Protein AF-A0A956E9B1-F1 (afdb_monomer_lite)

Sequence (198 aa):
GFRVALGGAQARYDVTADLATFSKAVANGLPLSVLTGRREVMQLLEEEVFFFTTFGGEALSLAAAKATLSELERLDVPQVLAERGAWLADEYNRLASAKGLDFTRAMGLPARTLVSFHAERVDPLLAKSFLGQELLRHGVLWSGFHNLSYAHTAEELEHVVKAYDRALDELGKAVAENRLRESILGRPVQPVFRKVGA

pLDDT: mean 95.09, std 5.01, range [63.19, 98.88]

Foldseek 3Di:
DLALALVPPCVVVVHADQKDKDDDLLQVPDDDIDIDHDPVVVCCCVPPDPDDDPCPPVPNSVVSNVVSSVCSVVVVNNVVLLVLLVVLQVLLQVLCVVLVVPQWGWDDGSSKTFIGGNVVQDPGQLLQQQLQVQLVVLVHHDDRMDNDDPPDDPVNSVSSSVSSNVSSVVSSVCSVVVNSNVNGDDDTDDDPDDDPDD

Radius of gyration: 20.97 Å; chains: 1; bounding box: 51×32×60 Å

Structure (mmCIF, N/CA/C/O backbone):
data_AF-A0A956E9B1-F1
#
_entry.id   AF-A0A956E9B1-F1
#
loop_
_atom_site.group_PDB
_atom_site.id
_atom_site.type_symbol
_atom_site.label_atom_id
_atom_site.label_alt_id
_atom_site.label_comp_id
_atom_site.label_asym_id
_atom_site.label_entity_id
_atom_site.label_seq_id
_atom_site.pdbx_PDB_ins_code
_atom_site.Cartn_x
_atom_site.Cartn_y
_atom_site.Cartn_z
_atom_site.occupancy
_atom_site.B_iso_or_equiv
_atom_site.auth_seq_id
_atom_site.auth_comp_id
_atom_site.auth_asym_id
_atom_site.auth_atom_id
_atom_site.pdbx_PDB_model_num
ATOM 1 N N . GLY A 1 1 ? -7.039 -3.274 10.763 1.00 87.62 1 GLY A N 1
ATOM 2 C CA . GLY A 1 1 ? -8.398 -3.817 10.586 1.00 87.62 1 GLY A CA 1
ATOM 3 C C . GLY A 1 1 ? -9.042 -3.192 9.370 1.00 87.62 1 GLY A C 1
ATOM 4 O O . GLY A 1 1 ? -8.429 -2.302 8.784 1.00 87.62 1 GLY A O 1
ATOM 5 N N . PHE A 1 2 ? -10.240 -3.658 9.014 1.00 93.44 2 PHE A N 1
ATOM 6 C CA . PHE A 1 2 ? -11.159 -2.953 8.110 1.00 93.44 2 PHE A CA 1
ATOM 7 C C . PHE A 1 2 ? -10.662 -2.708 6.675 1.00 93.44 2 PHE A C 1
ATOM 9 O O . PHE A 1 2 ? -11.078 -1.767 6.011 1.00 93.44 2 PHE A O 1
ATOM 16 N N . ARG A 1 3 ? -9.719 -3.529 6.203 1.00 94.69 3 ARG A N 1
ATOM 17 C CA . ARG A 1 3 ? -9.120 -3.389 4.862 1.00 94.69 3 ARG A CA 1
ATOM 18 C C . ARG A 1 3 ? -8.960 -4.712 4.139 1.00 94.69 3 ARG A C 1
ATOM 20 O O . ARG A 1 3 ? -9.274 -4.808 2.969 1.00 94.69 3 ARG A O 1
ATOM 27 N N . VAL A 1 4 ? -8.447 -5.717 4.845 1.00 94.94 4 VAL A N 1
ATOM 28 C CA . VAL A 1 4 ? -8.311 -7.093 4.329 1.00 94.94 4 VAL A CA 1
ATOM 29 C C . VAL A 1 4 ? -9.550 -7.951 4.603 1.00 94.94 4 VAL A C 1
ATOM 31 O O . VAL A 1 4 ? -9.715 -8.992 3.984 1.00 94.94 4 VAL A O 1
ATOM 34 N N . ALA A 1 5 ? -10.356 -7.522 5.574 1.00 95.25 5 ALA A N 1
ATOM 35 C CA . ALA A 1 5 ? -11.669 -8.014 5.974 1.00 95.25 5 ALA A CA 1
ATOM 36 C C . ALA A 1 5 ? -12.244 -6.991 6.974 1.00 95.25 5 ALA A C 1
ATOM 38 O O . ALA A 1 5 ? -11.463 -6.236 7.582 1.00 95.25 5 ALA A O 1
ATOM 39 N N . LEU A 1 6 ? -13.564 -6.987 7.189 1.00 94.62 6 LEU A N 1
ATOM 40 C CA . LEU A 1 6 ? -14.204 -6.152 8.218 1.00 94.62 6 LEU A CA 1
ATOM 41 C C . LEU A 1 6 ? -13.633 -6.475 9.604 1.00 94.62 6 LEU A C 1
ATOM 43 O O . LEU A 1 6 ? -13.059 -5.602 10.252 1.00 94.62 6 LEU A O 1
ATOM 47 N N . GLY A 1 7 ? -13.608 -7.757 9.977 1.00 93.06 7 GLY A N 1
ATOM 48 C CA . GLY A 1 7 ? -12.960 -8.242 11.201 1.00 93.06 7 GLY A CA 1
ATOM 49 C C . GLY A 1 7 ? -11.425 -8.207 11.180 1.00 93.06 7 GLY A C 1
ATOM 50 O O . GLY A 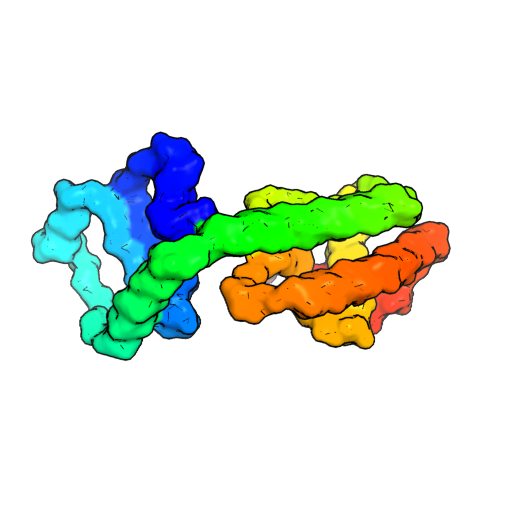1 7 ? -10.786 -8.759 12.064 1.00 93.06 7 GLY A O 1
ATOM 51 N N . GLY A 1 8 ? -10.784 -7.585 10.186 1.00 93.81 8 GLY A N 1
ATOM 52 C CA . GLY A 1 8 ? -9.326 -7.496 10.099 1.00 93.81 8 GLY A CA 1
ATOM 53 C C . GLY A 1 8 ? -8.624 -8.833 9.828 1.00 93.81 8 GLY A C 1
ATOM 54 O O . GLY A 1 8 ? -9.200 -9.767 9.284 1.00 93.81 8 GLY A O 1
ATOM 55 N N . ALA A 1 9 ? -7.333 -8.904 10.163 1.00 93.69 9 ALA A N 1
ATOM 56 C CA . ALA A 1 9 ? -6.512 -10.084 9.883 1.00 93.69 9 ALA A CA 1
ATOM 57 C C . ALA A 1 9 ? -6.988 -11.324 10.658 1.00 93.69 9 ALA A C 1
ATOM 59 O O . ALA A 1 9 ? -6.952 -12.415 10.108 1.00 93.69 9 ALA A O 1
ATOM 60 N N . GLN A 1 10 ? -7.484 -11.137 11.884 1.00 95.00 10 GLN A N 1
ATOM 61 C CA . GLN A 1 10 ? -8.040 -12.207 12.716 1.00 95.00 10 GLN A CA 1
ATOM 62 C C . GLN A 1 10 ? -9.175 -12.959 12.000 1.00 95.00 10 GLN A C 1
ATOM 64 O O . GLN A 1 10 ? -9.109 -14.174 11.877 1.00 95.00 10 GLN A O 1
ATOM 69 N N . ALA A 1 11 ? -10.133 -12.240 11.399 1.00 94.31 11 ALA A N 1
ATOM 70 C CA . ALA A 1 11 ? -11.218 -12.853 10.630 1.00 94.31 11 ALA A CA 1
ATOM 71 C C . ALA A 1 11 ? -10.730 -13.491 9.321 1.00 94.31 11 ALA A C 1
ATOM 73 O O . ALA A 1 11 ? -11.254 -14.509 8.892 1.00 94.31 11 ALA A O 1
ATOM 74 N N . ARG A 1 12 ? -9.713 -12.901 8.680 1.00 94.75 12 ARG A N 1
ATOM 75 C CA . ARG A 1 12 ? -9.144 -13.440 7.437 1.00 94.75 12 ARG A CA 1
ATOM 76 C C . ARG A 1 12 ? -8.385 -14.753 7.647 1.00 94.75 12 ARG A C 1
ATOM 78 O O . ARG A 1 12 ? -8.393 -15.592 6.755 1.00 94.75 12 ARG A O 1
ATOM 85 N N . TYR A 1 13 ? -7.664 -14.872 8.756 1.00 95.81 13 TYR A N 1
ATOM 86 C CA . TYR A 1 13 ? -6.777 -16.004 9.035 1.00 95.81 13 TYR A CA 1
ATOM 87 C C . TYR A 1 13 ? -7.348 -16.986 10.057 1.00 95.81 13 TYR A C 1
ATOM 89 O O . TYR A 1 13 ? -6.626 -17.887 10.466 1.00 95.81 13 TYR A O 1
ATOM 97 N N . ASP A 1 14 ? -8.604 -16.799 10.465 1.00 96.69 14 ASP A N 1
ATOM 98 C CA . ASP A 1 14 ? -9.273 -17.619 11.477 1.00 96.69 14 ASP A CA 1
ATOM 99 C C . ASP A 1 14 ? -8.467 -17.733 12.786 1.00 96.69 14 ASP A C 1
ATOM 101 O O . ASP A 1 14 ? -8.226 -18.802 13.340 1.00 96.69 14 ASP A O 1
ATOM 105 N N . VAL A 1 15 ? -7.990 -16.584 13.270 1.00 96.00 15 VAL A N 1
ATOM 106 C CA . VAL A 1 15 ? -7.253 -16.464 14.535 1.00 96.00 15 VAL A CA 1
ATOM 107 C C . VAL A 1 15 ? -8.079 -15.626 15.491 1.00 96.00 15 VAL A C 1
ATOM 109 O O . VAL A 1 15 ? -8.568 -14.572 15.107 1.00 96.00 15 VAL A O 1
ATOM 112 N N . THR A 1 16 ? -8.177 -16.028 16.755 1.00 95.25 16 THR A N 1
ATOM 113 C CA . THR A 1 16 ? -8.751 -15.185 17.813 1.00 95.25 16 THR A CA 1
ATOM 114 C C . THR A 1 16 ? -7.621 -14.628 18.664 1.00 95.25 16 THR A C 1
ATOM 116 O O . THR A 1 16 ? -6.965 -15.371 19.386 1.00 95.25 16 THR A O 1
ATOM 119 N N . ALA A 1 17 ? -7.354 -13.327 18.548 1.00 95.31 17 ALA A N 1
ATOM 120 C CA . ALA A 1 17 ? -6.300 -12.680 19.320 1.00 95.31 17 ALA A CA 1
ATOM 121 C C . ALA A 1 17 ? -6.762 -12.391 20.756 1.00 95.31 17 ALA A C 1
ATOM 123 O O . ALA A 1 17 ? -7.881 -11.926 20.968 1.00 95.31 17 ALA A O 1
ATOM 124 N N . ASP A 1 18 ? -5.873 -12.591 21.731 1.00 96.25 18 ASP A N 1
ATOM 125 C CA . ASP A 1 18 ? -6.111 -12.195 23.126 1.00 96.25 18 ASP A CA 1
ATOM 126 C C . ASP A 1 18 ? -6.331 -10.687 23.265 1.00 96.25 18 ASP A C 1
ATOM 128 O O . ASP A 1 18 ? -7.195 -10.228 24.012 1.00 96.25 18 ASP A O 1
ATOM 132 N N . LEU A 1 19 ? -5.534 -9.935 22.507 1.00 96.31 19 LEU A N 1
ATOM 133 C CA . LEU A 1 19 ? -5.553 -8.491 22.381 1.00 96.31 19 LEU A CA 1
ATOM 134 C C . LEU A 1 19 ? -5.353 -8.119 20.914 1.00 96.31 19 LEU A C 1
ATOM 136 O O . LEU A 1 19 ? -4.501 -8.679 20.222 1.00 96.31 19 LEU A O 1
ATOM 140 N N . ALA A 1 20 ? -6.097 -7.125 20.452 1.00 95.88 20 ALA A N 1
ATOM 141 C CA . ALA A 1 20 ? -5.978 -6.557 19.125 1.00 95.88 20 ALA A CA 1
ATOM 142 C C . ALA A 1 20 ? -5.942 -5.031 19.204 1.00 95.88 20 ALA A C 1
ATOM 144 O O . ALA A 1 20 ? -6.656 -4.401 19.987 1.00 95.88 20 ALA A O 1
ATOM 145 N N . THR A 1 21 ? -5.115 -4.432 18.349 1.00 95.75 21 THR A N 1
ATOM 146 C CA . THR A 1 21 ? -5.051 -2.981 18.185 1.00 95.75 21 THR A CA 1
ATOM 147 C C . THR A 1 21 ? -5.489 -2.580 16.782 1.00 95.75 21 THR A C 1
ATOM 149 O O . THR A 1 21 ? -5.085 -3.167 15.772 1.00 95.75 21 THR A O 1
ATOM 152 N N . PHE A 1 22 ? -6.330 -1.552 16.702 1.00 94.62 22 PHE A N 1
ATOM 153 C CA . PHE A 1 22 ? -6.807 -0.990 15.444 1.00 94.62 22 PHE A CA 1
ATOM 154 C C . PHE A 1 22 ? -6.600 0.520 15.409 1.00 94.62 22 PHE A C 1
ATOM 156 O O . PHE A 1 22 ? -6.607 1.194 16.427 1.00 94.62 22 PHE A O 1
ATOM 163 N N . SER A 1 23 ? -6.384 1.052 14.211 1.00 93.75 23 SER A N 1
ATOM 164 C CA . SER A 1 23 ? -6.253 2.484 13.929 1.00 93.75 23 SER A CA 1
ATOM 165 C C . SER A 1 23 ? -6.421 2.671 12.410 1.00 93.75 23 SER A C 1
ATOM 167 O O . SER A 1 23 ? -6.936 1.775 11.726 1.00 93.75 23 SER A O 1
ATOM 169 N N . LYS A 1 24 ? -5.941 3.784 11.852 1.00 94.69 24 LYS A N 1
ATOM 170 C CA . LYS A 1 24 ? -5.961 4.111 10.420 1.00 94.69 24 LYS A CA 1
ATOM 171 C C . LYS A 1 24 ? -7.385 4.119 9.849 1.00 94.69 24 LYS A C 1
ATOM 173 O O . LYS A 1 24 ? -8.126 5.069 10.059 1.00 94.69 24 LYS A O 1
ATOM 178 N N . ALA A 1 25 ? -7.767 3.054 9.142 1.00 94.19 25 ALA A N 1
ATOM 179 C CA . ALA A 1 25 ? -9.035 2.947 8.423 1.00 94.19 25 ALA A CA 1
ATOM 180 C C . ALA A 1 25 ? -10.271 3.041 9.333 1.00 94.19 25 ALA A C 1
ATOM 182 O O . ALA A 1 25 ? -11.341 3.359 8.841 1.00 94.19 25 ALA A O 1
ATOM 183 N N . VAL A 1 26 ? -10.124 2.803 10.643 1.00 95.00 26 VAL A N 1
ATOM 184 C CA . VAL A 1 26 ? -11.239 2.806 11.606 1.00 95.00 26 VAL A CA 1
ATOM 185 C C . VAL A 1 26 ? -12.005 4.133 11.662 1.00 95.00 26 VAL A C 1
ATOM 187 O O . VAL A 1 26 ? -13.186 4.106 11.966 1.00 95.00 26 VAL A O 1
ATOM 190 N N . ALA A 1 27 ? -11.361 5.267 11.359 1.00 95.06 27 ALA A N 1
ATOM 191 C CA . ALA A 1 27 ? -11.963 6.601 11.477 1.00 95.06 27 ALA A CA 1
ATOM 192 C C . ALA A 1 27 ? -11.709 7.504 10.254 1.00 95.06 27 ALA A C 1
ATOM 194 O O . ALA A 1 27 ? -11.691 8.725 10.382 1.00 95.06 27 ALA A O 1
ATOM 195 N N . ASN A 1 28 ? -11.458 6.909 9.080 1.00 93.69 28 ASN A N 1
ATOM 196 C CA . ASN A 1 28 ? -11.268 7.604 7.795 1.00 93.69 28 ASN A CA 1
ATOM 197 C C . ASN A 1 28 ? -10.388 8.876 7.859 1.00 93.69 28 ASN A C 1
ATOM 199 O O . ASN A 1 28 ? -10.719 9.912 7.288 1.00 93.69 28 ASN A O 1
ATOM 203 N N . GLY A 1 29 ? -9.261 8.796 8.574 1.00 92.62 29 GLY A N 1
ATOM 204 C CA . GLY A 1 29 ? -8.290 9.891 8.694 1.00 92.62 29 GLY A CA 1
ATOM 205 C C . GLY A 1 29 ? -8.374 10.710 9.984 1.00 92.62 29 GLY A C 1
ATOM 206 O O . GLY A 1 29 ? -7.442 11.464 10.254 1.00 92.62 29 GLY A O 1
ATOM 207 N N . LEU A 1 30 ? -9.412 10.532 10.809 1.00 95.56 30 LEU A N 1
ATOM 208 C CA . LEU A 1 30 ? -9.464 11.145 12.138 1.00 95.56 30 LEU A CA 1
ATOM 209 C C . LEU A 1 30 ? -8.629 10.376 13.175 1.00 95.56 30 LEU A C 1
ATOM 211 O O . LEU A 1 30 ? -8.437 9.161 13.039 1.00 95.56 30 LEU A O 1
ATOM 215 N N . PRO A 1 31 ? -8.094 11.071 14.198 1.00 93.56 31 PRO A N 1
ATOM 216 C CA . PRO A 1 31 ? -7.210 10.468 15.185 1.00 93.56 31 PRO A CA 1
ATOM 217 C C . PRO A 1 31 ? -7.978 9.502 16.094 1.00 93.56 31 PRO A C 1
ATOM 219 O O . PRO A 1 31 ? -8.580 9.894 17.087 1.00 93.56 31 PRO A O 1
ATOM 222 N N . LEU A 1 32 ? -7.915 8.209 15.774 1.00 93.00 32 LEU A N 1
ATOM 223 C CA . LEU A 1 32 ? -8.474 7.154 16.610 1.00 93.00 32 LEU A CA 1
ATOM 224 C C . LEU A 1 32 ? -7.574 5.916 16.634 1.00 93.00 32 LEU A C 1
ATOM 226 O O . LEU A 1 32 ? -7.101 5.427 15.601 1.00 93.00 32 LEU A O 1
ATOM 230 N N . SER A 1 33 ? -7.397 5.383 17.838 1.00 93.31 33 SER A N 1
ATOM 231 C CA . SER A 1 33 ? -6.799 4.078 18.096 1.00 93.31 33 SER A CA 1
ATOM 232 C C . SER A 1 33 ? -7.722 3.293 19.020 1.00 93.31 33 SER A C 1
ATOM 234 O O . SER A 1 33 ? -8.350 3.860 19.908 1.00 93.31 33 SER A O 1
ATOM 236 N N . VAL A 1 34 ? -7.805 1.988 18.797 1.00 92.81 34 VAL A N 1
ATOM 237 C CA . VAL A 1 34 ? -8.666 1.060 19.528 1.00 92.81 34 VAL A CA 1
ATOM 238 C C . VAL A 1 34 ? -7.788 -0.050 20.079 1.00 92.81 34 VAL A C 1
ATOM 240 O O . VAL A 1 34 ? -7.050 -0.676 19.318 1.00 92.81 34 VAL A O 1
ATOM 243 N N . LEU A 1 35 ? -7.889 -0.299 21.380 1.00 94.00 35 LEU A N 1
ATOM 244 C CA . LEU A 1 35 ? -7.423 -1.518 22.031 1.00 94.00 35 LEU A CA 1
ATOM 245 C C . LEU A 1 35 ? -8.663 -2.348 22.367 1.00 94.00 35 LEU A C 1
ATOM 247 O O . LEU A 1 35 ? -9.628 -1.824 22.915 1.00 94.00 35 LEU A O 1
ATOM 251 N N . THR A 1 36 ? -8.661 -3.619 21.991 1.00 94.00 36 THR A N 1
ATOM 252 C CA . THR A 1 36 ? -9.748 -4.556 22.286 1.00 94.00 36 THR A CA 1
ATOM 253 C C . THR A 1 36 ? -9.173 -5.945 22.526 1.00 94.00 36 THR A C 1
ATOM 255 O O . THR A 1 36 ? -8.001 -6.184 22.242 1.00 94.00 36 THR A O 1
ATOM 258 N N . GLY A 1 37 ? -9.971 -6.868 23.044 1.00 95.56 37 GLY A N 1
ATOM 259 C CA . GLY A 1 37 ? -9.520 -8.219 23.332 1.00 95.56 37 GLY A CA 1
ATOM 260 C C . GLY A 1 37 ? -10.503 -8.981 24.198 1.00 95.56 37 GLY A C 1
ATOM 261 O O . GLY A 1 37 ? -11.679 -8.622 24.296 1.00 95.56 37 GLY A O 1
ATOM 262 N N . ARG A 1 38 ? -10.000 -10.038 24.832 1.00 96.69 38 ARG A N 1
ATOM 263 C CA . ARG A 1 38 ? -10.777 -10.857 25.761 1.00 96.69 38 ARG A CA 1
ATOM 264 C C . ARG A 1 38 ? -11.311 -10.016 26.918 1.00 96.69 38 ARG A C 1
ATOM 266 O O . ARG A 1 38 ? -10.629 -9.122 27.421 1.00 96.69 38 ARG A O 1
ATOM 273 N N . ARG A 1 39 ? -12.541 -10.319 27.339 1.00 96.00 39 ARG A N 1
ATOM 274 C CA . ARG A 1 39 ? -13.256 -9.567 28.379 1.00 96.00 39 ARG A CA 1
ATOM 275 C C . ARG A 1 39 ? -12.440 -9.498 29.664 1.00 96.00 39 ARG A C 1
ATOM 277 O O . ARG A 1 39 ? -12.247 -8.408 30.184 1.00 96.00 39 ARG A O 1
ATOM 284 N N . GLU A 1 40 ? -11.937 -10.639 30.118 1.00 96.19 40 GLU A N 1
ATOM 285 C CA . GLU A 1 40 ? -11.155 -10.767 31.345 1.00 96.19 40 GLU A CA 1
ATOM 286 C C . GLU A 1 40 ? -9.861 -9.943 31.313 1.00 96.19 40 GLU A C 1
ATOM 288 O O . GLU A 1 40 ? -9.396 -9.501 32.354 1.00 96.19 40 GLU A O 1
ATOM 293 N N . VAL A 1 41 ? -9.303 -9.679 30.124 1.00 95.69 41 VAL A N 1
ATOM 294 C CA . VAL A 1 41 ? -8.119 -8.822 29.969 1.00 95.69 41 VAL A CA 1
ATOM 295 C C . VAL A 1 41 ? -8.513 -7.346 29.951 1.00 95.69 41 VAL A C 1
ATOM 297 O O . VAL A 1 41 ? -7.840 -6.522 30.561 1.00 95.69 41 VAL A O 1
ATOM 300 N N . MET A 1 42 ? -9.606 -6.989 29.268 1.00 96.06 42 MET A N 1
ATOM 301 C CA . MET A 1 42 ? -10.084 -5.602 29.206 1.00 96.06 42 MET A CA 1
ATOM 302 C C . MET A 1 42 ? -10.594 -5.088 30.555 1.00 96.06 42 MET A C 1
ATOM 304 O O . MET A 1 42 ? -10.412 -3.910 30.841 1.00 96.06 42 MET A O 1
ATOM 308 N N . GLN A 1 43 ? -11.158 -5.957 31.399 1.00 95.38 43 GLN A N 1
ATOM 309 C CA . GLN A 1 43 ? -11.607 -5.601 32.752 1.00 95.38 43 GLN A CA 1
ATOM 310 C C . GLN A 1 43 ? -10.464 -5.142 33.666 1.00 95.38 43 GLN A C 1
ATOM 312 O O . GLN A 1 43 ? -10.688 -4.331 34.557 1.00 95.38 43 GLN A O 1
ATOM 317 N N . LEU A 1 44 ? -9.221 -5.562 33.404 1.00 95.38 44 LEU A N 1
ATOM 318 C CA . LEU A 1 44 ? -8.061 -5.083 34.163 1.00 95.38 44 LEU A CA 1
ATOM 319 C C . LEU A 1 44 ? -7.861 -3.566 34.025 1.00 95.38 44 LEU A C 1
ATOM 321 O O . LEU A 1 44 ? -7.298 -2.952 34.924 1.00 95.38 44 LEU A O 1
ATOM 325 N N . LEU A 1 45 ? -8.330 -2.948 32.933 1.00 92.81 45 LEU A N 1
ATOM 326 C CA . LEU A 1 45 ? -8.263 -1.494 32.727 1.00 92.81 45 LEU A CA 1
ATOM 327 C C . LEU A 1 45 ? -9.215 -0.708 33.646 1.00 92.81 45 LEU A C 1
ATOM 329 O O . LEU A 1 45 ? -9.089 0.511 33.731 1.00 92.81 45 LEU A O 1
ATOM 333 N N . GLU A 1 46 ? -10.176 -1.375 34.293 1.00 89.06 46 GLU A N 1
ATOM 334 C CA . GLU A 1 46 ? -11.123 -0.737 35.214 1.00 89.06 46 GLU A CA 1
ATOM 335 C C . GLU A 1 46 ? -10.525 -0.570 36.619 1.00 89.06 46 GLU A C 1
ATOM 337 O O . GLU A 1 46 ? -10.738 0.466 37.249 1.00 89.06 46 GLU A O 1
ATOM 342 N N . GLU A 1 47 ? -9.754 -1.556 37.096 1.00 87.75 47 GLU A N 1
ATOM 343 C CA . GLU A 1 47 ? -9.318 -1.615 38.502 1.00 87.75 47 GLU A CA 1
ATOM 344 C C . GLU A 1 47 ? -7.802 -1.791 38.699 1.00 87.75 47 GLU A C 1
ATOM 346 O O . GLU A 1 47 ? -7.240 -1.228 39.638 1.00 87.75 47 GLU A O 1
ATOM 351 N N . GLU A 1 48 ? -7.115 -2.546 37.833 1.00 94.44 48 GLU A N 1
ATOM 352 C CA . GLU A 1 48 ? -5.725 -2.979 38.068 1.00 94.44 48 GLU A CA 1
ATOM 353 C C . GLU A 1 48 ? -4.685 -2.187 37.262 1.00 94.44 48 GLU A C 1
ATOM 355 O O . GLU A 1 48 ? -3.548 -1.996 37.700 1.00 94.44 48 GLU A O 1
ATOM 360 N N . VAL A 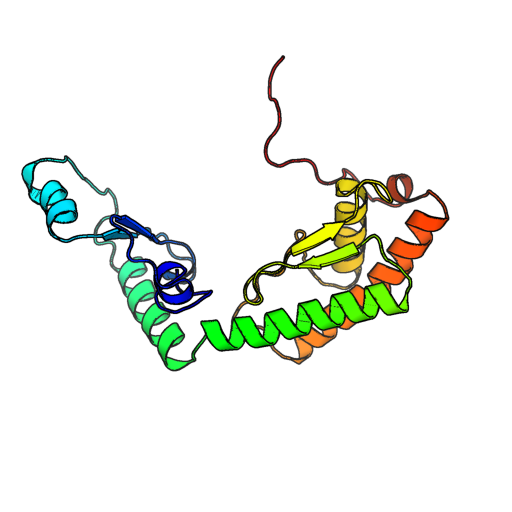1 49 ? -5.058 -1.715 36.072 1.00 94.31 49 VAL A N 1
ATOM 361 C CA . VAL A 1 49 ? -4.166 -1.044 35.126 1.00 94.31 49 VAL A CA 1
ATOM 362 C C . VAL A 1 49 ? -4.608 0.399 34.948 1.00 94.31 49 VAL A C 1
ATOM 364 O O . VAL A 1 49 ? -5.668 0.679 34.395 1.00 94.31 49 VAL A O 1
ATOM 367 N N . PHE A 1 50 ? -3.749 1.335 35.350 1.00 92.12 50 PHE A N 1
ATOM 368 C CA . PHE A 1 50 ? -3.997 2.753 35.121 1.00 92.12 50 PHE A CA 1
ATOM 369 C C . PHE A 1 50 ? -4.022 3.069 33.619 1.00 92.12 50 PHE A C 1
ATOM 371 O O . PHE A 1 50 ? -3.014 2.939 32.918 1.00 92.12 50 PHE A O 1
ATOM 378 N N . PHE A 1 51 ? -5.172 3.538 33.142 1.00 87.38 51 PHE A N 1
ATOM 379 C CA . PHE A 1 51 ? -5.380 3.979 31.771 1.00 87.38 51 PHE A CA 1
ATOM 380 C C . PHE A 1 51 ? -6.086 5.335 31.767 1.00 87.38 51 PHE A C 1
ATOM 382 O O . PHE A 1 51 ? -7.144 5.504 32.368 1.00 87.38 51 PHE A O 1
ATOM 389 N N . PHE A 1 52 ? -5.506 6.318 31.079 1.00 86.31 52 PHE A N 1
ATOM 390 C CA . PHE A 1 52 ? -6.105 7.640 30.921 1.00 86.31 52 PHE A CA 1
ATOM 391 C C . PHE A 1 52 ? -5.945 8.124 29.484 1.00 86.31 52 PHE A C 1
ATOM 393 O O . PHE A 1 52 ? -5.049 7.700 28.753 1.00 86.31 52 PHE A O 1
ATOM 400 N N . THR A 1 53 ? -6.828 9.024 29.068 1.00 83.75 53 THR A N 1
ATOM 401 C CA . THR A 1 53 ? -6.871 9.517 27.692 1.00 83.75 53 THR A CA 1
ATOM 402 C C . THR A 1 53 ? -7.149 11.016 27.692 1.00 83.75 53 THR A C 1
ATOM 404 O O . THR A 1 53 ? -8.159 11.471 28.215 1.00 83.75 53 THR A O 1
ATOM 407 N N . THR A 1 54 ? -6.256 11.808 27.094 1.00 85.81 54 THR A N 1
ATOM 408 C CA . THR A 1 54 ? -6.458 13.265 26.968 1.00 85.81 54 THR A CA 1
ATOM 409 C C . THR A 1 54 ? -7.638 13.597 26.053 1.00 85.81 54 THR A C 1
ATOM 4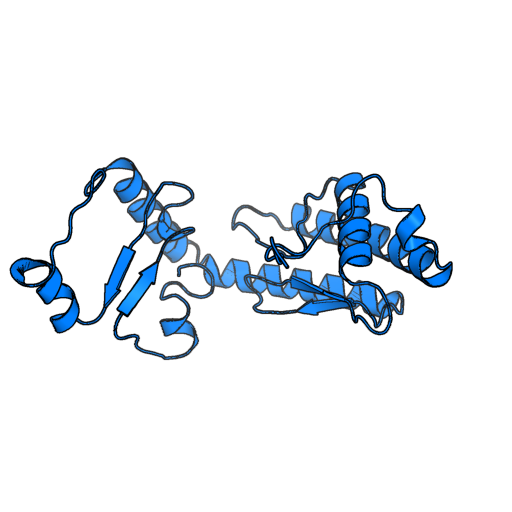11 O O . THR A 1 54 ? -8.383 14.529 26.321 1.00 85.81 54 THR A O 1
ATOM 414 N N . PHE A 1 55 ? -7.814 12.810 24.988 1.00 79.94 55 PHE A N 1
ATOM 415 C CA . PHE A 1 55 ? -8.893 12.950 24.002 1.00 79.94 55 PHE A CA 1
ATOM 416 C C . PHE A 1 55 ? -9.878 11.772 24.053 1.00 79.94 55 PHE A C 1
ATOM 418 O O . PHE A 1 55 ? -10.549 11.472 23.067 1.00 79.94 55 PHE A O 1
ATOM 425 N N . GLY A 1 56 ? -9.941 11.044 25.173 1.00 76.19 56 GLY A N 1
ATOM 426 C CA . GLY A 1 56 ? -10.917 9.963 25.305 1.00 76.19 56 GLY A CA 1
ATOM 427 C C . GLY A 1 56 ? -12.327 10.506 25.262 1.00 76.19 56 GLY A C 1
ATOM 428 O O . GLY A 1 56 ? -12.642 11.479 25.940 1.00 76.19 56 GLY A O 1
ATOM 429 N N . GLY A 1 57 ? -13.174 9.880 24.451 1.00 75.06 57 GLY A N 1
ATOM 430 C CA . GLY A 1 57 ? -14.544 10.347 24.272 1.00 75.06 57 GLY A CA 1
ATOM 431 C C . GLY A 1 57 ? -14.677 11.571 23.364 1.00 75.06 57 GLY A C 1
ATOM 432 O O . GLY A 1 57 ? -15.768 12.126 23.281 1.00 75.06 57 GLY A O 1
ATOM 433 N N . GLU A 1 58 ? -13.615 11.983 22.660 1.00 89.69 58 GLU A N 1
ATOM 434 C CA . GLU A 1 58 ? -13.709 12.990 21.601 1.00 89.69 58 GLU A CA 1
ATOM 435 C C . GLU A 1 58 ? -14.723 12.523 20.538 1.00 89.69 58 GLU A C 1
ATOM 437 O O . GLU A 1 58 ? -14.578 11.471 19.907 1.00 89.69 58 GLU A O 1
ATOM 442 N N . ALA A 1 59 ? -15.813 13.280 20.403 1.00 93.88 59 ALA A N 1
ATOM 443 C CA . ALA A 1 59 ? -17.007 12.825 19.704 1.00 93.88 59 ALA A CA 1
ATOM 444 C C . ALA A 1 59 ? -16.852 12.812 18.177 1.00 93.88 59 ALA A C 1
ATOM 446 O O . ALA A 1 59 ? -17.510 12.008 17.518 1.00 93.88 59 ALA A O 1
ATOM 447 N N . LEU A 1 60 ? -15.996 13.657 17.600 1.00 94.88 60 LEU A N 1
ATOM 448 C CA . LEU A 1 60 ? -15.789 13.756 16.157 1.00 94.88 60 LEU A CA 1
ATOM 449 C C . LEU A 1 60 ? -15.158 12.477 15.601 1.00 94.88 60 LEU A C 1
ATOM 451 O O . LEU A 1 60 ? -15.666 11.915 14.632 1.00 94.88 60 LEU A O 1
ATOM 455 N N . SER A 1 61 ? -14.098 11.973 16.231 1.00 95.00 61 SER A N 1
ATOM 456 C CA . SER A 1 61 ? -13.406 10.747 15.817 1.00 95.00 61 SER A CA 1
ATOM 457 C C . SER A 1 61 ? -14.286 9.514 16.016 1.00 95.00 61 SER A C 1
ATOM 459 O O . SER A 1 61 ? -14.286 8.615 15.174 1.00 95.00 61 SER A O 1
ATOM 461 N N . LEU A 1 62 ? -15.100 9.490 17.078 1.00 94.88 62 LEU A N 1
ATOM 462 C CA . LEU A 1 62 ? -16.087 8.432 17.312 1.00 94.88 62 LEU A CA 1
ATOM 463 C C . LEU A 1 62 ? -17.239 8.476 16.295 1.00 94.88 62 LEU A C 1
ATOM 465 O O . LEU A 1 62 ? -17.649 7.432 15.784 1.00 94.88 62 LEU A O 1
ATOM 469 N N . ALA A 1 63 ? -17.735 9.667 15.951 1.00 96.50 63 ALA A N 1
ATOM 470 C CA . ALA A 1 63 ? -18.755 9.847 14.921 1.00 96.50 63 ALA A CA 1
ATOM 471 C C . ALA A 1 63 ? -18.229 9.442 13.536 1.00 96.50 63 ALA A C 1
ATOM 473 O O . ALA A 1 63 ? -18.897 8.693 12.818 1.00 96.50 63 ALA A O 1
ATOM 474 N N . ALA A 1 64 ? -17.007 9.863 13.192 1.00 96.75 64 ALA A N 1
ATOM 475 C CA . ALA A 1 64 ? -16.334 9.454 11.966 1.00 96.75 64 ALA A CA 1
ATOM 476 C C . ALA A 1 64 ? -16.141 7.937 11.922 1.00 96.75 64 ALA A C 1
ATOM 478 O O . ALA A 1 64 ? -16.409 7.329 10.889 1.00 96.75 64 ALA A O 1
ATOM 479 N N . ALA A 1 65 ? -15.749 7.305 13.032 1.00 96.12 65 ALA A N 1
ATOM 480 C CA . ALA A 1 65 ? -15.600 5.856 13.093 1.00 96.12 65 ALA A CA 1
ATOM 481 C C . ALA A 1 65 ? -16.924 5.123 12.882 1.00 96.12 65 ALA A C 1
ATOM 483 O O . ALA A 1 65 ? -16.992 4.213 12.060 1.00 96.12 65 ALA A O 1
ATOM 484 N N . LYS A 1 66 ? -18.000 5.557 13.546 1.00 96.88 66 LYS A N 1
ATOM 485 C CA . LYS A 1 66 ? -19.334 4.978 13.349 1.00 96.88 66 LYS A CA 1
ATOM 486 C C . LYS A 1 66 ? -19.771 5.062 11.883 1.00 96.88 66 LYS A C 1
ATOM 488 O O . LYS A 1 66 ? -20.204 4.056 11.321 1.00 96.88 66 LYS A O 1
ATOM 493 N N . ALA A 1 67 ? -19.633 6.234 11.259 1.00 98.00 67 ALA A N 1
ATOM 494 C CA . ALA A 1 67 ? -19.982 6.429 9.852 1.00 98.00 67 ALA A CA 1
ATOM 495 C C . ALA A 1 67 ? -19.099 5.584 8.921 1.00 98.00 67 ALA A C 1
ATOM 497 O O . ALA A 1 67 ? -19.604 4.895 8.041 1.00 98.00 67 ALA A O 1
ATOM 498 N N . THR A 1 68 ? -17.787 5.576 9.162 1.00 97.44 68 THR A N 1
ATOM 499 C CA . THR A 1 68 ? -16.813 4.830 8.357 1.00 97.44 68 THR A CA 1
ATOM 500 C C . THR A 1 68 ? -17.068 3.330 8.421 1.00 97.44 68 THR A C 1
ATOM 502 O O . THR A 1 68 ? -17.132 2.687 7.382 1.00 97.44 68 THR A O 1
ATOM 505 N N . LEU A 1 69 ? -17.245 2.761 9.616 1.00 97.06 69 LEU A N 1
ATOM 506 C CA . LEU A 1 69 ? -17.495 1.327 9.780 1.00 97.06 69 LEU A CA 1
ATOM 507 C C . LEU A 1 69 ? -18.806 0.899 9.114 1.00 97.06 69 LEU A C 1
ATOM 509 O O . LEU A 1 69 ? -18.822 -0.125 8.436 1.00 97.06 69 LEU A O 1
ATOM 513 N N . SER A 1 70 ? -19.855 1.721 9.232 1.00 98.00 70 SER A N 1
ATOM 514 C CA . SER A 1 70 ? -21.139 1.474 8.560 1.00 98.00 70 SER A CA 1
ATOM 515 C C . SER A 1 70 ? -20.986 1.453 7.036 1.00 98.00 70 SER A C 1
ATOM 517 O O . SER A 1 70 ? -21.500 0.558 6.374 1.00 98.00 70 SER A O 1
ATOM 519 N N . GLU A 1 71 ? -20.246 2.408 6.465 1.00 98.12 71 GLU A N 1
ATOM 520 C CA . GLU A 1 71 ? -20.006 2.472 5.018 1.00 98.12 71 GLU A CA 1
ATOM 521 C C . GLU A 1 71 ? -19.095 1.347 4.520 1.00 98.12 71 GLU A C 1
ATOM 523 O O . GLU A 1 71 ? -19.347 0.779 3.460 1.00 98.12 71 GLU A O 1
ATOM 528 N N . LEU A 1 72 ? -18.059 0.990 5.285 1.00 97.62 72 LEU A N 1
ATOM 529 C CA . LEU A 1 72 ? -17.159 -0.116 4.955 1.00 97.62 72 LEU A CA 1
ATOM 530 C C . LEU A 1 72 ? -17.906 -1.449 4.852 1.00 97.62 72 LEU A C 1
ATOM 532 O O . LEU A 1 72 ? -17.596 -2.238 3.960 1.00 97.62 72 LEU A O 1
ATOM 536 N N . GLU A 1 73 ? -18.862 -1.684 5.754 1.00 97.38 73 GLU A N 1
ATOM 537 C CA . GLU A 1 73 ? -19.747 -2.850 5.733 1.00 97.38 73 GLU A CA 1
ATOM 538 C C . GLU A 1 73 ? -20.750 -2.767 4.578 1.00 97.38 73 GLU A C 1
ATOM 540 O O . GLU A 1 73 ? -20.814 -3.677 3.755 1.00 97.38 73 GLU A O 1
ATOM 545 N N . ARG A 1 74 ? -21.480 -1.649 4.459 1.00 98.38 74 ARG A N 1
ATOM 546 C CA . ARG A 1 74 ? -22.523 -1.449 3.439 1.00 98.38 74 ARG A CA 1
ATOM 547 C C . ARG A 1 74 ? -22.006 -1.590 2.007 1.00 98.38 74 ARG A C 1
ATOM 549 O O . ARG A 1 74 ? -22.735 -2.061 1.139 1.00 98.38 74 ARG A O 1
ATOM 556 N N . LEU A 1 75 ? -20.789 -1.117 1.749 1.00 97.88 75 LEU A N 1
ATOM 557 C CA . LEU A 1 75 ? -20.170 -1.096 0.422 1.00 97.88 75 LEU A CA 1
ATOM 558 C C . LEU A 1 75 ? -19.227 -2.280 0.169 1.00 97.88 75 LEU A C 1
ATOM 560 O O . LEU A 1 75 ? -18.596 -2.316 -0.884 1.00 97.88 75 LEU A O 1
ATOM 564 N N . ASP A 1 76 ? -19.085 -3.191 1.137 1.00 97.19 76 ASP A N 1
ATOM 565 C CA . ASP A 1 76 ? -18.105 -4.285 1.130 1.00 97.19 76 ASP A CA 1
ATOM 566 C C . ASP A 1 76 ? -16.717 -3.840 0.634 1.00 97.19 76 ASP A C 1
ATOM 568 O O . ASP A 1 76 ? -16.093 -4.392 -0.281 1.00 97.19 76 ASP A O 1
ATOM 572 N N . VAL A 1 77 ? -16.227 -2.755 1.236 1.00 97.50 77 VAL A N 1
ATOM 573 C CA . VAL A 1 77 ? -14.979 -2.117 0.811 1.00 97.50 77 VAL A CA 1
ATOM 574 C C . VAL A 1 77 ? -13.790 -3.087 0.822 1.00 97.50 77 VAL A C 1
ATOM 576 O O . VAL A 1 77 ? -12.995 -3.027 -0.119 1.00 97.50 77 VAL A O 1
ATOM 579 N N . PRO A 1 78 ? -13.610 -3.983 1.818 1.00 96.94 78 PRO A N 1
ATOM 580 C CA . PRO A 1 78 ? -12.518 -4.951 1.785 1.00 96.94 78 PRO A CA 1
ATOM 581 C C . PRO A 1 78 ? -12.504 -5.820 0.522 1.00 96.94 78 PRO A C 1
ATOM 583 O O . PRO A 1 78 ? -11.426 -6.020 -0.044 1.00 96.94 78 PRO A O 1
ATOM 586 N N . GLN A 1 79 ? -13.668 -6.287 0.062 1.00 97.19 79 GLN A N 1
ATOM 587 C CA . GLN A 1 79 ? -13.771 -7.097 -1.148 1.00 97.19 79 GLN A CA 1
ATOM 588 C C . GLN A 1 79 ? -13.444 -6.274 -2.399 1.00 97.19 79 GLN A C 1
ATOM 590 O O . GLN A 1 79 ? -12.591 -6.673 -3.192 1.00 97.19 79 GLN A O 1
ATOM 595 N N . VAL A 1 80 ? -14.002 -5.065 -2.518 1.00 97.69 80 VAL A N 1
ATOM 596 C CA . VAL A 1 80 ? -13.713 -4.155 -3.643 1.00 97.69 80 VAL A CA 1
ATOM 597 C C . VAL A 1 80 ? -12.219 -3.822 -3.737 1.00 97.69 80 VAL A C 1
ATOM 599 O O . VAL A 1 80 ? -11.636 -3.795 -4.824 1.00 97.69 80 VAL A O 1
ATOM 602 N N . LEU A 1 81 ? -11.559 -3.588 -2.598 1.00 97.50 81 LEU A N 1
ATOM 603 C CA . LEU A 1 81 ? -10.116 -3.347 -2.554 1.00 97.50 81 LEU A CA 1
ATOM 604 C C . LEU A 1 81 ? -9.305 -4.589 -2.934 1.00 97.50 81 LEU A C 1
ATOM 606 O O . LEU A 1 81 ? -8.237 -4.448 -3.532 1.00 97.50 81 LEU A O 1
ATOM 610 N N . ALA A 1 82 ? -9.777 -5.784 -2.574 1.00 97.12 82 ALA A N 1
ATOM 611 C CA . ALA A 1 82 ? -9.120 -7.030 -2.936 1.00 97.12 82 ALA A CA 1
ATOM 612 C C . ALA A 1 82 ? -9.187 -7.273 -4.449 1.00 97.12 82 ALA A C 1
ATOM 614 O O . ALA A 1 82 ? -8.155 -7.550 -5.052 1.00 97.12 82 ALA A O 1
ATOM 615 N N . GLU A 1 83 ? -10.352 -7.095 -5.067 1.00 97.75 83 GLU A N 1
ATOM 616 C CA . GLU A 1 83 ? -10.545 -7.276 -6.511 1.00 97.75 83 GLU A CA 1
ATOM 617 C C . GLU A 1 83 ? -9.710 -6.284 -7.324 1.00 97.75 83 GLU A C 1
ATOM 619 O O . GLU A 1 83 ? -8.890 -6.681 -8.152 1.00 97.75 83 GLU A O 1
ATOM 624 N N . ARG A 1 84 ? -9.843 -4.983 -7.032 1.00 98.06 84 ARG A N 1
ATOM 625 C CA . ARG A 1 84 ? -9.095 -3.929 -7.737 1.00 98.06 84 ARG A CA 1
ATOM 626 C C . ARG A 1 84 ? -7.589 -4.050 -7.528 1.00 98.06 84 ARG A C 1
ATOM 628 O O . ARG A 1 84 ? -6.806 -3.798 -8.440 1.00 98.06 84 ARG A O 1
ATOM 635 N N . GLY A 1 85 ? -7.175 -4.417 -6.319 1.00 97.94 85 GLY A N 1
ATOM 636 C CA . GLY A 1 85 ? -5.766 -4.561 -5.980 1.00 97.94 85 GLY A CA 1
ATOM 637 C C . GLY A 1 85 ? -5.117 -5.810 -6.578 1.00 97.94 85 GLY A C 1
ATOM 638 O O . GLY A 1 85 ? -3.952 -5.737 -6.971 1.00 97.94 85 GLY A O 1
ATOM 639 N N . ALA A 1 86 ? -5.861 -6.918 -6.699 1.00 98.12 86 ALA A N 1
ATOM 640 C CA . ALA A 1 86 ? -5.435 -8.094 -7.460 1.00 98.12 86 ALA A CA 1
ATOM 641 C C . ALA A 1 86 ? -5.270 -7.738 -8.939 1.00 98.12 86 ALA A C 1
ATOM 643 O O . ALA A 1 86 ? -4.183 -7.905 -9.482 1.00 98.12 86 ALA A O 1
ATOM 644 N N . TRP A 1 87 ? -6.301 -7.137 -9.540 1.00 98.44 87 TRP A N 1
ATOM 645 C CA . TRP A 1 87 ? -6.277 -6.717 -10.939 1.00 98.44 87 TRP A CA 1
ATOM 646 C C . TRP A 1 87 ? -5.080 -5.810 -11.258 1.00 98.44 87 TRP A C 1
ATOM 648 O O . TRP A 1 87 ? -4.335 -6.072 -12.197 1.00 98.44 87 TRP A O 1
ATOM 658 N N . LEU A 1 88 ? -4.827 -4.784 -10.435 1.00 98.62 88 LEU A N 1
ATOM 659 C CA . LEU A 1 88 ? -3.701 -3.870 -10.651 1.00 98.62 88 LEU A CA 1
ATOM 660 C C . LEU A 1 88 ? -2.343 -4.584 -10.544 1.00 98.62 88 LEU A C 1
ATOM 662 O O . LEU A 1 88 ? -1.412 -4.268 -11.285 1.00 98.62 88 LEU A O 1
ATOM 666 N N . ALA A 1 89 ? -2.212 -5.535 -9.617 1.00 98.50 89 ALA A N 1
ATOM 667 C CA . ALA A 1 89 ? -0.988 -6.314 -9.472 1.00 98.50 89 ALA A CA 1
ATOM 668 C C . ALA A 1 89 ? -0.768 -7.264 -10.656 1.00 98.50 89 ALA A C 1
ATOM 670 O O . ALA A 1 89 ? 0.366 -7.406 -11.115 1.00 98.50 89 ALA A O 1
ATOM 671 N N . ASP A 1 90 ? -1.835 -7.875 -11.165 1.00 98.69 90 ASP A N 1
ATOM 672 C CA . ASP A 1 90 ? -1.786 -8.746 -12.335 1.00 98.69 90 ASP A CA 1
ATOM 673 C C . ASP A 1 90 ? -1.425 -7.957 -13.595 1.00 98.69 90 ASP A C 1
ATOM 675 O O . ASP A 1 90 ? -0.532 -8.378 -14.328 1.00 98.69 90 ASP A O 1
ATOM 679 N N . GLU A 1 91 ? -2.003 -6.770 -13.800 1.00 98.81 91 GLU A N 1
ATOM 680 C CA . GLU A 1 91 ? -1.630 -5.888 -14.911 1.00 98.81 91 GLU A CA 1
ATOM 681 C C . GLU A 1 91 ? -0.171 -5.434 -14.829 1.00 98.81 91 GLU A C 1
ATOM 683 O O . GLU A 1 91 ? 0.556 -5.512 -15.821 1.00 98.81 91 GLU A O 1
ATOM 688 N N . TYR A 1 92 ? 0.306 -5.039 -13.644 1.00 98.81 92 TYR A N 1
ATOM 689 C CA . TYR A 1 92 ? 1.723 -4.723 -13.445 1.00 98.81 92 TYR A CA 1
ATOM 690 C C . TYR A 1 92 ? 2.623 -5.908 -13.830 1.00 98.81 92 TYR A C 1
ATOM 692 O O . TYR A 1 92 ? 3.595 -5.751 -14.571 1.00 98.81 92 TYR A O 1
ATOM 700 N N . ASN A 1 93 ? 2.290 -7.109 -13.349 1.00 98.81 93 ASN A N 1
ATOM 701 C CA . ASN A 1 93 ? 3.069 -8.321 -13.598 1.00 98.81 93 ASN A CA 1
ATOM 702 C C . ASN A 1 93 ? 3.031 -8.737 -15.074 1.00 98.81 93 ASN A C 1
ATOM 704 O O . ASN A 1 93 ? 4.054 -9.154 -15.621 1.00 98.81 93 ASN A O 1
ATOM 708 N N . ARG A 1 94 ? 1.879 -8.582 -15.734 1.00 98.81 94 ARG A N 1
ATOM 709 C CA . ARG A 1 94 ? 1.710 -8.812 -17.170 1.00 98.81 94 ARG A CA 1
ATOM 710 C C . ARG A 1 94 ? 2.602 -7.873 -17.979 1.00 98.81 94 ARG A C 1
ATOM 712 O O . ARG A 1 94 ? 3.295 -8.339 -18.880 1.00 98.81 94 ARG A O 1
ATOM 719 N N . LEU A 1 95 ? 2.622 -6.578 -17.649 1.00 98.88 95 LEU A N 1
ATOM 720 C CA . LEU A 1 95 ? 3.478 -5.586 -18.310 1.00 98.88 95 LEU A CA 1
ATOM 721 C C . LEU A 1 95 ? 4.967 -5.880 -18.105 1.00 98.88 95 LEU A C 1
ATOM 723 O O . LEU A 1 95 ? 5.723 -5.893 -19.075 1.00 98.88 95 LEU A O 1
ATOM 727 N N . ALA A 1 96 ? 5.387 -6.159 -16.867 1.00 98.75 96 ALA A N 1
ATOM 728 C CA . ALA A 1 96 ? 6.774 -6.506 -16.565 1.00 98.75 96 ALA A CA 1
ATOM 729 C C . ALA A 1 96 ? 7.222 -7.753 -17.347 1.00 98.75 96 ALA A C 1
ATOM 731 O O . ALA A 1 96 ? 8.273 -7.740 -17.987 1.00 98.75 96 ALA A O 1
ATOM 732 N N . SER A 1 97 ? 6.388 -8.798 -17.375 1.00 98.56 97 SER A N 1
ATOM 733 C CA . SER A 1 97 ? 6.664 -10.029 -18.121 1.00 98.56 97 SER A CA 1
ATOM 734 C C . SER A 1 97 ? 6.731 -9.799 -19.633 1.00 98.56 97 SER A C 1
ATOM 736 O O . SER A 1 97 ? 7.679 -10.260 -20.266 1.00 98.56 97 SER A O 1
ATOM 738 N N . ALA A 1 98 ? 5.789 -9.044 -20.210 1.00 98.62 98 ALA A N 1
ATOM 739 C CA . ALA A 1 98 ? 5.769 -8.735 -21.643 1.00 98.62 98 ALA A CA 1
ATOM 740 C C . ALA A 1 98 ? 7.013 -7.956 -22.107 1.00 98.62 98 ALA A C 1
ATOM 742 O O . ALA A 1 98 ? 7.420 -8.077 -23.260 1.00 98.62 98 ALA A O 1
ATOM 743 N N . LYS A 1 99 ? 7.628 -7.184 -21.205 1.00 98.56 99 LYS A N 1
ATOM 744 C CA . LYS A 1 99 ? 8.857 -6.414 -21.452 1.00 98.56 99 LYS A CA 1
ATOM 745 C C . LYS A 1 99 ? 10.138 -7.160 -21.050 1.00 98.56 99 LYS A C 1
ATOM 747 O O . LYS A 1 99 ? 11.220 -6.585 -21.119 1.00 98.56 99 LYS A O 1
ATOM 752 N N . GLY A 1 100 ? 10.040 -8.419 -20.612 1.00 98.06 100 GLY A N 1
ATOM 753 C CA . GLY A 1 100 ? 11.194 -9.218 -20.184 1.00 98.06 100 GLY A CA 1
ATOM 754 C C . GLY A 1 100 ? 11.852 -8.738 -18.884 1.00 98.06 100 GLY A C 1
ATOM 755 O O . GLY A 1 100 ? 13.016 -9.044 -18.635 1.00 98.06 100 GLY A O 1
ATOM 756 N N . LEU A 1 101 ? 11.132 -7.983 -18.049 1.00 98.25 101 LEU A N 1
ATOM 757 C CA . LEU A 1 101 ? 11.632 -7.426 -16.789 1.00 98.25 101 LEU A CA 1
ATOM 758 C C . LEU A 1 101 ? 11.421 -8.420 -15.640 1.00 98.25 101 LEU A C 1
ATOM 760 O O . LEU A 1 101 ? 10.631 -8.196 -14.724 1.00 98.25 101 LEU A O 1
ATOM 764 N N . ASP A 1 102 ? 12.153 -9.529 -15.683 1.00 96.69 102 ASP A N 1
ATOM 765 C CA . ASP A 1 102 ? 12.123 -10.604 -14.677 1.00 96.69 102 ASP A CA 1
ATOM 766 C C . ASP A 1 102 ? 12.644 -10.188 -13.289 1.00 96.69 102 ASP A C 1
ATOM 768 O O . ASP A 1 102 ? 12.483 -10.907 -12.305 1.00 96.69 102 ASP A O 1
ATOM 772 N N . PHE A 1 103 ? 13.239 -9.000 -13.189 1.00 97.69 103 PHE A N 1
ATOM 773 C CA . PHE A 1 103 ? 13.749 -8.443 -11.947 1.00 97.69 103 PHE A CA 1
ATOM 774 C C . PHE A 1 103 ? 12.715 -7.632 -11.158 1.00 97.69 103 PHE A C 1
ATOM 776 O O . PHE A 1 103 ? 13.078 -7.102 -10.109 1.00 97.69 103 PHE A O 1
ATOM 783 N N . THR A 1 104 ? 11.459 -7.505 -11.605 1.00 98.62 104 THR A N 1
ATOM 784 C CA . THR A 1 104 ? 10.427 -6.767 -10.860 1.00 98.62 104 THR A CA 1
ATOM 785 C C . THR A 1 104 ? 9.059 -7.442 -10.858 1.00 98.62 104 THR A C 1
ATOM 787 O O . THR A 1 104 ? 8.680 -8.120 -11.809 1.00 98.62 104 THR A O 1
ATOM 790 N N . ARG A 1 105 ? 8.309 -7.277 -9.760 1.00 98.38 105 ARG A N 1
ATOM 791 C CA . ARG A 1 105 ? 6.981 -7.880 -9.585 1.00 98.38 105 ARG A CA 1
ATOM 792 C C . ARG A 1 105 ? 6.144 -7.130 -8.550 1.00 98.38 105 ARG A C 1
ATOM 794 O O . ARG A 1 105 ? 6.670 -6.718 -7.518 1.00 98.38 105 ARG A O 1
ATOM 801 N N . ALA A 1 106 ? 4.838 -7.027 -8.774 1.00 98.38 106 ALA A N 1
ATOM 802 C CA . ALA A 1 106 ? 3.855 -6.676 -7.756 1.00 98.38 106 ALA A CA 1
ATOM 803 C C . ALA A 1 106 ? 3.443 -7.926 -6.955 1.00 98.38 106 ALA A C 1
ATOM 805 O O . ALA A 1 106 ? 3.028 -8.939 -7.523 1.00 98.38 106 ALA A O 1
ATOM 806 N N . MET A 1 107 ? 3.554 -7.862 -5.628 1.00 97.00 107 MET A N 1
ATOM 807 C CA . MET A 1 107 ? 3.279 -8.972 -4.708 1.00 97.00 107 MET A CA 1
ATOM 808 C C . MET A 1 107 ? 2.644 -8.505 -3.392 1.00 97.00 107 MET A C 1
ATOM 810 O O . MET A 1 107 ? 2.548 -7.312 -3.121 1.00 97.00 107 MET A O 1
ATOM 814 N N . GLY A 1 108 ? 2.220 -9.447 -2.548 1.00 95.19 108 GLY A N 1
ATOM 815 C CA . GLY A 1 108 ? 1.583 -9.174 -1.257 1.00 95.19 108 GLY A CA 1
ATOM 816 C C . GLY A 1 108 ? 0.083 -9.458 -1.272 1.00 95.19 108 GLY A C 1
ATOM 817 O O . GLY A 1 108 ? -0.423 -10.153 -2.148 1.00 95.19 108 GLY A O 1
ATOM 818 N N . LEU A 1 109 ? -0.635 -8.946 -0.272 1.00 94.94 109 LEU A N 1
ATOM 819 C CA . LEU A 1 109 ? -2.085 -9.127 -0.198 1.00 94.94 109 LEU A CA 1
ATOM 820 C C . LEU A 1 109 ? -2.774 -8.264 -1.260 1.00 94.94 109 LEU A C 1
ATOM 822 O O . LEU A 1 109 ? -2.389 -7.105 -1.383 1.00 94.94 109 LEU A O 1
ATOM 826 N N . PRO A 1 110 ? -3.834 -8.743 -1.935 1.00 94.44 110 PRO A N 1
ATOM 827 C CA . PRO A 1 110 ? -4.522 -7.971 -2.969 1.00 94.44 110 PRO A CA 1
ATOM 828 C C . PRO A 1 110 ? -4.912 -6.560 -2.524 1.00 94.44 110 PRO A C 1
ATOM 830 O O . PRO A 1 110 ? -4.561 -5.583 -3.172 1.00 94.44 110 PRO A O 1
ATOM 833 N N . ALA A 1 111 ? -5.494 -6.419 -1.329 1.00 92.25 111 ALA A N 1
ATOM 834 C CA . ALA A 1 111 ? -5.857 -5.109 -0.798 1.00 92.25 111 ALA A CA 1
ATOM 835 C C . ALA A 1 111 ? -4.648 -4.164 -0.611 1.00 92.25 111 ALA A C 1
ATOM 837 O O . ALA A 1 111 ? -4.830 -2.949 -0.588 1.00 92.25 111 ALA A O 1
ATOM 838 N N . ARG A 1 112 ? -3.416 -4.673 -0.461 1.00 94.12 112 ARG A N 1
ATOM 839 C CA . ARG A 1 112 ? -2.177 -3.896 -0.281 1.00 94.12 112 ARG A CA 1
ATOM 840 C C . ARG A 1 112 ? -0.975 -4.614 -0.903 1.00 94.12 112 ARG A C 1
ATOM 842 O O . ARG A 1 112 ? -0.248 -5.331 -0.206 1.00 94.12 112 ARG A O 1
ATOM 849 N N . THR A 1 113 ? -0.743 -4.372 -2.184 1.00 96.62 113 THR A N 1
ATOM 850 C CA . THR A 1 113 ? 0.403 -4.930 -2.909 1.00 96.62 113 THR A CA 1
ATOM 851 C C . THR A 1 113 ? 1.608 -3.990 -2.873 1.00 96.62 113 THR A C 1
ATOM 853 O O . THR A 1 113 ? 1.476 -2.780 -2.690 1.00 96.62 113 THR A O 1
ATOM 856 N N . LEU A 1 114 ? 2.806 -4.550 -3.003 1.00 96.81 114 LEU A N 1
ATOM 857 C CA . LEU A 1 114 ? 4.088 -3.855 -3.086 1.00 96.81 114 LEU A CA 1
ATOM 858 C C . LEU A 1 114 ? 4.783 -4.234 -4.388 1.00 96.81 114 LEU A C 1
ATOM 860 O O . LEU A 1 114 ? 4.648 -5.372 -4.828 1.00 96.81 114 LEU A O 1
ATOM 864 N N . VAL A 1 115 ? 5.545 -3.314 -4.975 1.00 98.12 115 VAL A N 1
ATOM 865 C CA . VAL A 1 115 ? 6.453 -3.653 -6.078 1.00 98.12 115 VAL A CA 1
ATOM 866 C C . VAL A 1 115 ? 7.818 -3.972 -5.494 1.00 98.12 115 VAL A C 1
ATOM 868 O O . VAL A 1 115 ? 8.417 -3.157 -4.788 1.00 98.12 115 VAL A O 1
ATOM 871 N N . SER A 1 116 ? 8.291 -5.176 -5.783 1.00 97.38 116 SER A N 1
ATOM 872 C CA . SER A 1 116 ? 9.603 -5.679 -5.399 1.00 97.38 116 SER A CA 1
ATOM 873 C C . SER A 1 116 ? 10.562 -5.663 -6.583 1.00 97.38 116 SER A C 1
ATOM 875 O O . SER A 1 116 ? 10.136 -5.812 -7.729 1.00 97.38 116 SER A O 1
ATOM 877 N N . PHE A 1 117 ? 11.857 -5.552 -6.286 1.00 98.06 117 PHE A N 1
ATOM 878 C CA . PHE A 1 117 ? 12.939 -5.684 -7.257 1.00 98.06 117 PHE A CA 1
ATOM 879 C C . PHE A 1 117 ? 13.953 -6.732 -6.785 1.00 98.06 117 PHE A C 1
ATOM 881 O O . PHE A 1 117 ? 14.267 -6.788 -5.594 1.00 98.06 117 PHE A O 1
ATOM 888 N N . HIS A 1 118 ? 14.470 -7.546 -7.703 1.00 96.88 118 HIS A N 1
ATOM 889 C CA . HIS A 1 118 ? 15.483 -8.563 -7.424 1.00 96.88 118 HIS A CA 1
ATOM 890 C C . HIS A 1 118 ? 16.880 -7.929 -7.349 1.00 96.88 118 HIS A C 1
ATOM 892 O O . HIS A 1 118 ? 17.422 -7.479 -8.358 1.00 96.88 118 HIS A O 1
ATOM 898 N N . ALA A 1 119 ? 17.471 -7.928 -6.150 1.00 95.25 119 ALA A N 1
ATOM 899 C CA . ALA A 1 119 ? 18.728 -7.233 -5.852 1.00 95.25 119 ALA A CA 1
ATOM 900 C C . ALA A 1 119 ? 19.946 -7.739 -6.650 1.00 95.25 119 ALA A C 1
ATOM 902 O O . ALA A 1 119 ? 20.886 -6.983 -6.867 1.00 95.25 119 ALA A O 1
ATOM 903 N N . GLU A 1 120 ? 19.925 -8.992 -7.113 1.00 94.06 120 GLU A N 1
ATOM 904 C CA . GLU A 1 120 ? 20.977 -9.563 -7.971 1.00 94.06 120 GLU A CA 1
ATOM 905 C C . GLU A 1 120 ? 20.992 -8.957 -9.382 1.00 94.06 120 GLU A C 1
ATOM 907 O O . GLU A 1 120 ? 21.983 -9.066 -10.098 1.00 94.06 120 GLU A O 1
ATOM 912 N N . ARG A 1 121 ? 19.883 -8.335 -9.799 1.00 94.56 121 ARG A N 1
ATOM 913 C CA . ARG A 1 121 ? 19.689 -7.809 -11.154 1.00 94.56 121 ARG A CA 1
ATOM 914 C C . ARG A 1 121 ? 19.678 -6.291 -11.202 1.00 94.56 121 ARG A C 1
ATOM 916 O O . ARG A 1 121 ? 20.096 -5.716 -12.200 1.00 94.56 121 ARG A O 1
ATOM 923 N N . VAL A 1 122 ? 19.197 -5.643 -10.145 1.00 96.88 122 VAL A N 1
ATOM 924 C CA . VAL A 1 122 ? 19.143 -4.185 -10.044 1.00 96.88 122 VAL A CA 1
ATOM 925 C C . VAL A 1 122 ? 19.168 -3.758 -8.580 1.00 96.88 122 VAL A C 1
ATOM 927 O O . VAL A 1 122 ? 18.570 -4.423 -7.737 1.00 96.88 122 VAL A O 1
ATOM 930 N N . ASP A 1 123 ? 19.801 -2.623 -8.270 1.00 97.06 123 ASP A N 1
ATOM 931 C CA . ASP A 1 123 ? 19.675 -2.004 -6.946 1.00 97.06 123 ASP A CA 1
ATOM 932 C C . ASP A 1 123 ? 18.192 -1.647 -6.686 1.00 97.06 123 ASP A C 1
ATOM 934 O O . ASP A 1 123 ? 17.635 -0.792 -7.390 1.00 97.06 123 ASP A O 1
ATOM 938 N N . PRO A 1 124 ? 17.530 -2.258 -5.680 1.00 96.69 124 PRO A N 1
ATOM 939 C CA . PRO A 1 124 ? 16.100 -2.055 -5.457 1.00 96.69 124 PRO A CA 1
ATOM 940 C C . PRO A 1 124 ? 15.722 -0.621 -5.082 1.00 96.69 124 PRO A C 1
ATOM 942 O O . PRO A 1 124 ? 14.609 -0.182 -5.376 1.00 96.69 124 PRO A O 1
ATOM 945 N N . LEU A 1 125 ? 16.614 0.121 -4.422 1.00 96.12 125 LEU A N 1
ATOM 946 C CA . LEU A 1 125 ? 16.362 1.506 -4.031 1.00 96.12 125 LEU A CA 1
ATOM 947 C C . LEU A 1 125 ? 16.507 2.441 -5.227 1.00 96.12 125 LEU A C 1
ATOM 949 O O . LEU A 1 125 ? 15.689 3.352 -5.379 1.00 96.12 125 LEU A O 1
ATOM 953 N N . LEU A 1 126 ? 17.486 2.202 -6.102 1.00 97.75 126 LEU A N 1
ATOM 954 C CA . LEU A 1 126 ? 17.602 2.946 -7.356 1.00 97.75 126 LEU A CA 1
ATOM 955 C C . LEU A 1 126 ? 16.418 2.648 -8.280 1.00 97.75 126 LEU A C 1
ATOM 957 O O . LEU A 1 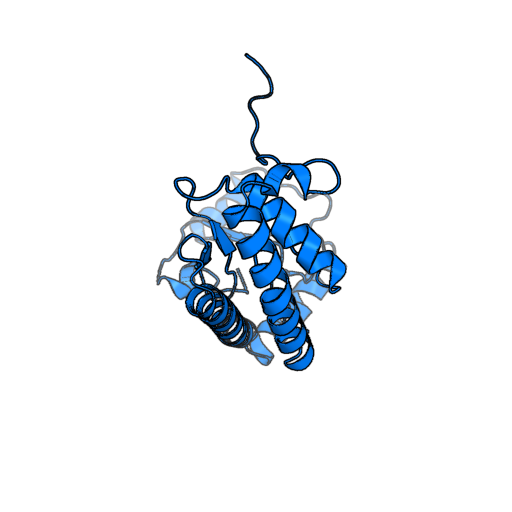126 ? 15.779 3.586 -8.748 1.00 97.75 126 LEU A O 1
ATOM 961 N N . ALA A 1 127 ? 16.052 1.375 -8.458 1.00 98.06 127 ALA A N 1
ATOM 962 C CA . ALA A 1 127 ? 14.910 0.983 -9.284 1.00 98.06 127 ALA A CA 1
ATOM 963 C C . ALA A 1 127 ? 13.597 1.580 -8.762 1.00 98.06 127 ALA A C 1
ATOM 965 O O . ALA A 1 127 ? 12.829 2.161 -9.527 1.00 98.06 127 ALA A O 1
ATOM 966 N N . LYS A 1 128 ? 13.370 1.532 -7.442 1.00 97.69 128 LYS A N 1
ATOM 967 C CA . LYS A 1 128 ? 12.215 2.174 -6.803 1.00 97.69 128 LYS A CA 1
ATOM 968 C C . LYS A 1 128 ? 12.210 3.691 -6.999 1.00 97.69 128 LYS A C 1
ATOM 970 O O . LYS A 1 128 ? 11.147 4.257 -7.246 1.00 97.69 128 LYS A O 1
ATOM 975 N N . SER A 1 129 ? 13.366 4.343 -6.869 1.00 97.81 129 SER A N 1
ATOM 976 C CA . SER A 1 129 ? 13.494 5.795 -7.066 1.00 97.81 129 SER A CA 1
ATOM 977 C C . SER A 1 129 ? 13.163 6.188 -8.498 1.00 97.81 129 SER A C 1
ATOM 979 O O . SER A 1 129 ? 12.367 7.096 -8.718 1.00 97.81 129 SER A O 1
ATOM 981 N N . PHE A 1 130 ? 13.751 5.476 -9.457 1.00 98.31 130 PHE A N 1
ATOM 982 C CA . PHE A 1 130 ? 13.565 5.726 -10.875 1.00 98.31 130 PHE A CA 1
ATOM 983 C C . PHE A 1 130 ? 12.116 5.471 -11.298 1.00 98.31 130 PHE A C 1
ATOM 985 O O . PHE A 1 130 ? 11.478 6.352 -11.863 1.00 98.31 130 PHE A O 1
ATOM 992 N N . LEU A 1 131 ? 11.547 4.316 -10.934 1.00 98.50 131 LEU A N 1
ATOM 993 C CA . LEU A 1 131 ? 10.154 4.000 -11.251 1.00 98.50 131 LEU A CA 1
ATOM 994 C C . LEU A 1 131 ? 9.189 5.023 -10.631 1.00 98.50 131 LEU A C 1
ATOM 996 O O . LEU A 1 131 ? 8.257 5.465 -11.293 1.00 98.50 131 LEU A O 1
ATOM 1000 N N . GLY A 1 132 ? 9.425 5.447 -9.385 1.00 98.12 132 GLY A N 1
ATOM 1001 C CA . GLY A 1 132 ? 8.616 6.489 -8.748 1.00 98.12 132 GLY A CA 1
ATOM 1002 C C . GLY A 1 132 ? 8.702 7.847 -9.445 1.00 98.12 132 GLY A C 1
ATOM 1003 O O . GLY A 1 132 ? 7.685 8.524 -9.567 1.00 98.12 132 GLY A O 1
ATOM 1004 N N . GLN A 1 133 ? 9.879 8.226 -9.943 1.00 97.88 133 GLN A N 1
ATOM 1005 C CA . GLN A 1 133 ? 10.051 9.428 -10.760 1.00 97.88 133 GLN A CA 1
ATOM 1006 C C . GLN A 1 133 ? 9.268 9.344 -12.075 1.00 97.88 133 GLN A C 1
ATOM 1008 O O . GLN A 1 133 ? 8.563 10.293 -12.417 1.00 97.88 133 GLN A O 1
ATOM 1013 N N . GLU A 1 134 ? 9.383 8.239 -12.812 1.00 98.44 134 GLU A N 1
ATOM 1014 C CA . GLU A 1 134 ? 8.692 8.093 -14.099 1.00 98.44 134 GLU A CA 1
ATOM 1015 C C . GLU A 1 134 ? 7.170 8.050 -13.923 1.00 98.44 134 GLU A C 1
ATOM 1017 O O . GLU A 1 134 ? 6.438 8.692 -14.673 1.00 98.44 134 GLU A O 1
ATOM 1022 N N . LEU A 1 135 ? 6.674 7.396 -12.869 1.00 98.56 135 LEU A N 1
ATOM 1023 C CA . LEU A 1 135 ? 5.254 7.447 -12.515 1.00 98.56 135 LEU A CA 1
ATOM 1024 C C . LEU A 1 135 ? 4.795 8.871 -12.190 1.00 98.56 135 LEU A C 1
ATOM 1026 O O . LEU A 1 135 ? 3.746 9.297 -12.671 1.00 98.56 135 LEU A O 1
ATOM 1030 N N . LEU A 1 136 ? 5.598 9.639 -11.445 1.00 98.00 136 LEU A N 1
ATOM 1031 C CA . LEU A 1 136 ? 5.276 11.029 -11.127 1.00 98.00 136 LEU A CA 1
ATOM 1032 C C . LEU A 1 136 ? 5.205 11.905 -12.388 1.00 98.00 136 LEU A C 1
ATOM 1034 O O . LEU A 1 136 ? 4.306 12.737 -12.493 1.00 98.00 136 LEU A O 1
ATOM 1038 N N . ARG A 1 137 ? 6.089 11.691 -13.376 1.00 97.50 137 ARG A N 1
ATOM 1039 C CA . ARG A 1 137 ? 6.023 12.369 -14.690 1.00 97.50 137 ARG A CA 1
ATOM 1040 C C . ARG A 1 137 ? 4.730 12.074 -15.446 1.00 97.50 137 ARG A C 1
ATOM 1042 O O . ARG A 1 137 ? 4.291 12.893 -16.249 1.00 97.50 137 ARG A O 1
ATOM 1049 N N . HIS A 1 138 ? 4.120 10.927 -15.176 1.00 97.94 138 HIS A N 1
ATOM 1050 C CA . HIS A 1 138 ? 2.836 10.524 -15.735 1.00 97.94 138 HIS A CA 1
ATOM 1051 C C . HIS A 1 138 ? 1.647 10.821 -14.813 1.00 97.94 138 HIS A C 1
ATOM 1053 O O . HIS A 1 138 ? 0.550 10.360 -15.099 1.00 97.94 138 HIS A O 1
ATOM 1059 N N . GLY A 1 139 ? 1.832 11.619 -13.756 1.00 97.88 139 GLY A N 1
ATOM 1060 C CA . GLY A 1 139 ? 0.747 12.060 -12.874 1.00 97.88 139 GLY A CA 1
ATOM 1061 C C . GLY A 1 139 ? 0.392 11.081 -11.753 1.00 97.88 139 GLY A C 1
ATOM 1062 O O . GLY A 1 139 ? -0.596 11.293 -11.055 1.00 97.88 139 GLY A O 1
ATOM 1063 N N . VAL A 1 140 ? 1.194 10.035 -11.531 1.00 98.25 140 VAL A N 1
ATOM 1064 C CA . VAL A 1 140 ? 0.934 9.008 -10.515 1.00 98.25 140 VAL A CA 1
ATOM 1065 C C . VAL A 1 140 ? 1.901 9.159 -9.342 1.00 98.25 140 VAL A C 1
ATOM 1067 O O . VAL A 1 140 ? 3.089 8.848 -9.436 1.00 98.25 140 VAL A O 1
ATOM 1070 N N . LEU A 1 141 ? 1.383 9.596 -8.191 1.00 96.94 141 LEU A N 1
ATOM 1071 C CA . LEU A 1 141 ? 2.152 9.619 -6.948 1.00 96.94 141 LEU A CA 1
ATOM 1072 C C . LEU A 1 141 ? 2.238 8.209 -6.352 1.00 96.94 141 LEU A C 1
ATOM 1074 O O . LEU A 1 141 ? 1.236 7.625 -5.941 1.00 96.94 141 LEU A O 1
ATOM 1078 N N . TRP A 1 142 ? 3.456 7.679 -6.251 1.00 95.81 142 TRP A N 1
ATOM 1079 C CA . TRP A 1 142 ? 3.686 6.298 -5.842 1.00 95.81 142 TRP A CA 1
ATOM 1080 C C . TRP A 1 142 ? 4.852 6.157 -4.858 1.00 95.81 142 TRP A C 1
ATOM 1082 O O . TRP A 1 142 ? 5.870 6.831 -4.967 1.00 95.81 142 TRP A O 1
ATOM 1092 N N . SER A 1 143 ? 4.710 5.265 -3.872 1.00 91.06 143 SER A N 1
ATOM 1093 C CA . SER A 1 143 ? 5.679 5.086 -2.771 1.00 91.06 143 SER A CA 1
ATOM 1094 C C . SER A 1 143 ? 6.259 3.667 -2.668 1.00 91.06 143 SER A C 1
ATOM 1096 O O . SER A 1 143 ? 6.795 3.274 -1.624 1.00 91.06 143 SER A O 1
ATOM 1098 N N . GLY A 1 144 ? 6.189 2.876 -3.742 1.00 95.00 144 GLY A N 1
ATOM 1099 C CA . GLY A 1 144 ? 6.644 1.477 -3.760 1.00 95.00 144 GLY A CA 1
ATOM 1100 C C . GLY A 1 144 ? 5.552 0.437 -3.497 1.00 95.00 144 GLY A C 1
ATOM 1101 O O . GLY A 1 144 ? 5.832 -0.758 -3.504 1.00 95.00 144 GLY A O 1
ATOM 1102 N N . PHE A 1 145 ? 4.328 0.869 -3.206 1.00 95.75 145 PHE A N 1
ATOM 1103 C CA . PHE A 1 145 ? 3.197 0.001 -2.891 1.00 95.75 145 PHE A CA 1
ATOM 1104 C C . PHE A 1 145 ? 1.883 0.655 -3.313 1.00 95.75 145 PHE A C 1
ATOM 1106 O O . PHE A 1 145 ? 1.802 1.879 -3.430 1.00 95.75 145 PHE A O 1
ATOM 1113 N N . HIS A 1 146 ? 0.850 -0.162 -3.488 1.00 95.88 146 HIS A N 1
ATOM 1114 C CA . HIS A 1 146 ? -0.503 0.271 -3.801 1.00 95.88 146 HIS A CA 1
ATOM 1115 C C . HIS A 1 146 ? -1.347 0.301 -2.523 1.00 95.88 146 HIS A C 1
ATOM 1117 O O . HIS A 1 146 ? -1.583 -0.723 -1.876 1.00 95.88 146 HIS A O 1
ATOM 1123 N N . ASN A 1 147 ? -1.823 1.491 -2.161 1.00 91.88 147 ASN A N 1
ATOM 1124 C CA . ASN A 1 147 ? -2.793 1.702 -1.087 1.00 91.88 147 ASN A CA 1
ATOM 1125 C C . ASN A 1 147 ? -4.086 2.263 -1.690 1.00 91.88 147 ASN A C 1
ATOM 1127 O O . ASN A 1 147 ? -4.390 3.443 -1.545 1.00 91.88 147 ASN A O 1
ATOM 1131 N N . LEU A 1 148 ? -4.838 1.410 -2.387 1.00 94.25 148 LEU A N 1
ATOM 1132 C CA . LEU A 1 148 ? -6.097 1.810 -3.013 1.00 94.25 148 LEU A CA 1
ATOM 1133 C C . LEU A 1 148 ? -7.125 2.312 -1.978 1.00 94.25 148 LEU A C 1
ATOM 1135 O O . LEU A 1 148 ? -7.393 1.674 -0.960 1.00 94.25 148 LEU A O 1
ATOM 1139 N N . SER A 1 149 ? -7.726 3.459 -2.252 1.00 94.38 149 SER A N 1
ATOM 1140 C CA . SER A 1 149 ? -8.988 3.900 -1.648 1.00 94.38 149 SER A CA 1
ATOM 1141 C C . SER A 1 149 ? -10.183 3.321 -2.409 1.00 94.38 149 SER A C 1
ATOM 1143 O O . SER A 1 149 ? -10.083 3.117 -3.620 1.00 94.38 149 SER A O 1
ATOM 1145 N N . TYR A 1 150 ? -11.315 3.132 -1.724 1.00 96.50 150 TYR A N 1
ATOM 1146 C CA . TYR A 1 150 ? -12.600 2.798 -2.352 1.00 96.50 150 TYR A CA 1
ATOM 1147 C C . TYR A 1 150 ? -13.004 3.814 -3.434 1.00 96.50 150 TYR A C 1
ATOM 1149 O O . TYR A 1 150 ? -13.629 3.446 -4.426 1.00 96.50 150 TYR A O 1
ATOM 1157 N N . ALA A 1 151 ? -12.588 5.072 -3.265 1.00 96.31 151 ALA A N 1
ATOM 1158 C CA . ALA A 1 151 ? -12.869 6.153 -4.201 1.00 96.31 151 ALA A CA 1
ATOM 1159 C C . ALA A 1 151 ? -12.198 5.987 -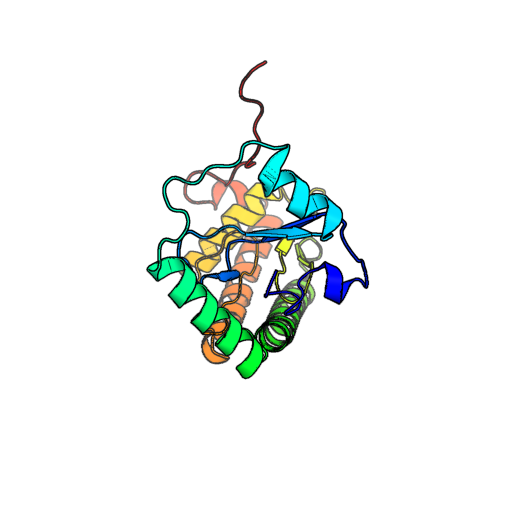5.576 1.00 96.31 151 ALA A C 1
ATOM 1161 O O . ALA A 1 151 ? -12.663 6.611 -6.520 1.00 96.31 151 ALA A O 1
ATOM 1162 N N . HIS A 1 152 ? -11.149 5.159 -5.705 1.00 97.06 152 HIS A N 1
ATOM 1163 C CA . HIS A 1 152 ? -10.497 4.980 -7.004 1.00 97.06 152 HIS A CA 1
ATOM 1164 C C . HIS A 1 152 ? -11.446 4.337 -8.010 1.00 97.06 152 HIS A C 1
ATOM 1166 O O . HIS A 1 152 ? -12.031 3.283 -7.747 1.00 97.06 152 HIS A O 1
ATOM 1172 N N . THR A 1 153 ? -11.543 4.946 -9.177 1.00 97.06 153 THR A N 1
ATOM 1173 C CA . THR A 1 153 ? -12.358 4.494 -10.300 1.00 97.06 153 THR A CA 1
ATOM 1174 C C . THR A 1 153 ? -11.578 3.545 -11.210 1.00 97.06 153 THR A C 1
ATOM 1176 O O . THR A 1 153 ? -10.352 3.456 -11.145 1.00 97.06 153 THR A O 1
ATOM 1179 N N . ALA A 1 154 ? -12.286 2.832 -12.089 1.00 96.94 154 ALA A N 1
ATOM 1180 C CA . ALA A 1 154 ? -11.644 2.009 -13.114 1.00 96.94 154 ALA A CA 1
ATOM 1181 C C . ALA A 1 154 ? -10.763 2.851 -14.056 1.00 96.94 154 ALA A C 1
ATOM 1183 O O . ALA A 1 154 ? -9.658 2.436 -14.382 1.00 96.94 154 ALA A O 1
ATOM 1184 N N . GLU A 1 155 ? -11.204 4.061 -14.413 1.00 98.31 155 GLU A N 1
ATOM 1185 C CA . GLU A 1 155 ? -10.447 4.980 -15.271 1.00 98.31 155 GLU A CA 1
ATOM 1186 C C . GLU A 1 155 ? -9.109 5.392 -14.638 1.00 98.31 155 GLU A C 1
ATOM 1188 O O . GLU A 1 155 ? -8.070 5.373 -15.300 1.00 98.31 155 GLU A O 1
ATOM 1193 N N . GLU A 1 156 ? -9.098 5.698 -13.338 1.00 98.06 156 GLU A N 1
ATOM 1194 C CA . GLU A 1 156 ? -7.863 6.015 -12.611 1.00 98.06 156 GLU A CA 1
ATOM 1195 C C . GLU A 1 156 ? -6.930 4.801 -12.523 1.00 98.06 156 GLU A C 1
ATOM 1197 O O . GLU A 1 156 ? -5.714 4.939 -12.665 1.00 98.06 156 GLU A O 1
ATOM 1202 N N . LEU A 1 157 ? -7.478 3.598 -12.331 1.00 98.12 157 LEU A N 1
ATOM 1203 C CA . LEU A 1 157 ? -6.689 2.366 -12.332 1.00 98.12 1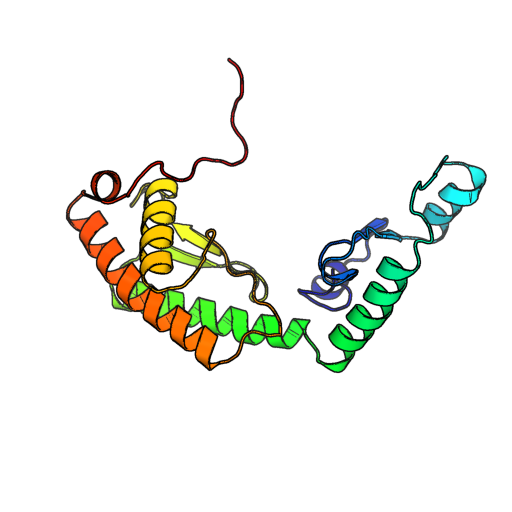57 LEU A CA 1
ATOM 1204 C C . LEU A 1 157 ? -6.079 2.084 -13.714 1.00 98.12 157 LEU A C 1
ATOM 1206 O O . LEU A 1 157 ? -4.895 1.760 -13.805 1.00 98.12 157 LEU A O 1
ATOM 1210 N N . GLU A 1 158 ? -6.833 2.277 -14.796 1.00 98.62 158 GLU A N 1
ATOM 1211 C CA . GLU A 1 158 ? -6.318 2.188 -16.166 1.00 98.62 158 GLU A CA 1
ATOM 1212 C C . GLU A 1 158 ? -5.249 3.247 -16.457 1.00 98.62 158 GLU A C 1
ATOM 1214 O O . GLU A 1 158 ? -4.260 2.963 -17.137 1.00 98.62 158 GLU A O 1
ATOM 1219 N N . HIS A 1 159 ? -5.419 4.467 -15.943 1.00 98.62 159 HIS A N 1
ATOM 1220 C CA . HIS A 1 159 ? -4.409 5.517 -16.038 1.00 98.62 159 HIS A CA 1
ATOM 1221 C C . HIS A 1 159 ? -3.098 5.088 -15.361 1.00 98.62 159 HIS A C 1
ATOM 1223 O O . HIS A 1 159 ? -2.028 5.230 -15.957 1.00 98.62 159 HIS A O 1
ATOM 1229 N N . VAL A 1 160 ? -3.174 4.479 -14.173 1.00 98.50 160 VAL A N 1
ATOM 1230 C CA . VAL A 1 160 ? -2.004 3.920 -13.480 1.00 98.50 160 VAL A CA 1
ATOM 1231 C C . VAL A 1 160 ? -1.342 2.806 -14.299 1.00 98.50 160 VAL A C 1
ATOM 1233 O O . VAL A 1 160 ? -0.119 2.797 -14.419 1.00 98.50 160 VAL A O 1
ATOM 1236 N N . VAL A 1 161 ? -2.110 1.902 -14.917 1.00 98.75 161 VAL A N 1
ATOM 1237 C CA . VAL A 1 161 ? -1.555 0.844 -15.787 1.00 98.75 161 VAL A CA 1
ATOM 1238 C C . VAL A 1 161 ? -0.839 1.439 -17.007 1.00 98.75 161 VAL A C 1
ATOM 1240 O O . VAL A 1 161 ? 0.276 1.026 -17.320 1.00 98.75 161 VAL A O 1
ATOM 1243 N N . LYS A 1 162 ? -1.413 2.461 -17.656 1.00 98.81 162 LYS A N 1
ATOM 1244 C CA . LYS A 1 162 ? -0.764 3.186 -18.768 1.00 98.81 162 LYS A CA 1
ATOM 1245 C C . LYS A 1 162 ? 0.520 3.897 -18.326 1.00 98.81 162 LYS A C 1
ATOM 1247 O O . LYS A 1 162 ? 1.490 3.936 -19.083 1.00 98.81 162 LYS A O 1
ATOM 1252 N N . ALA A 1 163 ? 0.540 4.458 -17.117 1.00 98.81 163 ALA A N 1
ATOM 1253 C CA . ALA A 1 163 ? 1.739 5.061 -16.541 1.00 98.81 163 ALA A CA 1
ATOM 1254 C C . ALA A 1 163 ? 2.817 4.003 -16.255 1.00 98.81 163 ALA A C 1
ATOM 1256 O O . ALA A 1 163 ? 3.982 4.226 -16.580 1.00 98.81 163 ALA A O 1
ATOM 1257 N N . TYR A 1 164 ? 2.436 2.839 -15.715 1.00 98.81 164 TYR A N 1
ATOM 1258 C CA . TYR A 1 164 ? 3.351 1.713 -15.521 1.00 98.81 164 TYR A CA 1
ATOM 1259 C C . TYR A 1 164 ? 3.943 1.213 -16.830 1.00 98.81 164 TYR A C 1
ATOM 1261 O O . TYR A 1 164 ? 5.142 0.976 -16.877 1.00 98.81 164 TYR A O 1
ATOM 1269 N N . ASP A 1 165 ? 3.139 1.078 -17.883 1.00 98.88 165 ASP A N 1
ATOM 1270 C CA . ASP A 1 165 ? 3.606 0.620 -19.192 1.00 98.88 165 ASP A CA 1
ATOM 1271 C C . ASP A 1 165 ? 4.777 1.479 -19.702 1.00 98.88 165 ASP A C 1
ATOM 1273 O O . ASP A 1 165 ? 5.866 0.963 -19.959 1.00 98.88 165 ASP A O 1
ATOM 1277 N N . ARG A 1 166 ? 4.598 2.807 -19.702 1.00 98.69 166 ARG A N 1
ATOM 1278 C CA . ARG A 1 166 ? 5.641 3.770 -20.095 1.00 98.69 166 ARG A CA 1
ATOM 1279 C C . ARG A 1 166 ? 6.840 3.756 -19.148 1.00 98.69 166 ARG A C 1
ATOM 1281 O O . ARG A 1 166 ? 7.984 3.745 -19.590 1.00 98.69 166 ARG A O 1
ATOM 1288 N N . ALA A 1 167 ? 6.589 3.748 -17.841 1.00 98.75 167 ALA A N 1
ATOM 1289 C CA . ALA A 1 167 ? 7.651 3.803 -16.844 1.00 98.75 167 ALA A CA 1
ATOM 1290 C C . ALA A 1 167 ? 8.510 2.526 -16.824 1.00 98.75 167 ALA A C 1
ATOM 1292 O O . ALA A 1 167 ? 9.712 2.592 -16.567 1.00 98.75 167 ALA A O 1
ATOM 1293 N N . LEU A 1 168 ? 7.914 1.366 -17.114 1.00 98.81 168 LEU A N 1
ATOM 1294 C CA . LEU A 1 168 ? 8.625 0.096 -17.234 1.00 98.81 168 LEU A CA 1
ATOM 1295 C C . LEU A 1 168 ? 9.491 0.041 -18.498 1.00 98.81 168 LEU A C 1
ATOM 1297 O O . LEU A 1 168 ? 10.585 -0.515 -18.426 1.00 98.81 168 LEU A O 1
ATOM 1301 N N . ASP A 1 169 ? 9.071 0.653 -19.613 1.00 98.62 169 ASP A N 1
ATOM 1302 C CA . ASP A 1 169 ? 9.941 0.802 -20.792 1.00 98.62 169 ASP A CA 1
ATOM 1303 C C . ASP A 1 169 ? 11.210 1.590 -20.457 1.00 98.62 169 ASP A C 1
ATOM 1305 O O . ASP A 1 169 ? 12.321 1.155 -20.765 1.00 98.62 169 ASP A O 1
ATOM 1309 N N . GLU A 1 170 ? 11.060 2.728 -19.779 1.00 98.50 170 GLU A N 1
ATOM 1310 C CA . GLU A 1 170 ? 12.200 3.560 -19.387 1.00 98.50 170 GLU A CA 1
ATOM 1311 C C . GLU A 1 170 ? 13.082 2.877 -18.337 1.00 98.50 170 GLU A C 1
ATOM 1313 O O . GLU A 1 170 ? 14.310 2.944 -18.423 1.00 98.50 170 GLU A O 1
ATOM 1318 N N . LEU A 1 171 ? 12.485 2.151 -17.384 1.00 98.50 171 LEU A N 1
ATOM 1319 C CA . LEU A 1 171 ? 13.240 1.371 -16.403 1.00 98.50 171 LEU A CA 1
ATOM 1320 C C . LEU A 1 171 ? 14.061 0.271 -17.084 1.00 98.50 171 LEU A C 1
ATOM 1322 O O . LEU A 1 171 ? 15.239 0.106 -16.769 1.00 98.50 171 LEU A O 1
ATOM 1326 N N . GLY A 1 172 ? 13.459 -0.458 -18.028 1.00 98.25 172 GLY A N 1
ATOM 1327 C CA . GLY A 1 172 ? 14.136 -1.497 -18.799 1.00 98.25 172 GLY A CA 1
ATOM 1328 C C . GLY A 1 172 ? 15.350 -0.957 -19.556 1.00 98.25 172 GLY A C 1
ATOM 1329 O O . GLY A 1 172 ? 16.441 -1.515 -19.430 1.00 98.25 172 GLY A O 1
ATOM 1330 N N . LYS A 1 173 ? 15.193 0.170 -20.266 1.00 98.19 173 LYS A N 1
ATOM 1331 C CA . LYS A 1 173 ? 16.295 0.848 -20.975 1.00 98.19 173 LYS A CA 1
ATOM 1332 C C . LYS A 1 173 ? 17.402 1.289 -20.018 1.00 98.19 173 LYS A C 1
ATOM 1334 O O . LYS A 1 173 ? 18.566 0.967 -20.235 1.00 98.19 173 LYS A O 1
ATOM 1339 N N . ALA A 1 174 ? 17.043 1.977 -18.933 1.00 97.88 174 ALA A N 1
ATOM 1340 C CA . ALA A 1 174 ? 18.013 2.495 -17.970 1.00 97.88 174 ALA A CA 1
ATOM 1341 C C . ALA A 1 174 ? 18.826 1.380 -17.292 1.00 97.88 174 ALA A C 1
ATOM 1343 O O . ALA A 1 174 ? 20.018 1.560 -17.036 1.00 97.88 174 ALA A O 1
ATOM 1344 N N . VAL A 1 175 ? 18.205 0.227 -17.018 1.00 97.31 175 VAL A N 1
ATOM 1345 C CA . VAL A 1 175 ? 18.893 -0.958 -16.485 1.00 97.31 175 VAL A CA 1
ATOM 1346 C C . VAL A 1 175 ? 19.790 -1.599 -17.546 1.00 97.31 175 VAL A C 1
ATOM 1348 O O . VAL A 1 175 ? 20.959 -1.847 -17.265 1.00 97.31 175 VAL A O 1
ATOM 1351 N N . ALA A 1 176 ? 19.285 -1.827 -18.763 1.00 97.12 176 ALA A N 1
ATOM 1352 C CA . ALA A 1 176 ? 20.044 -2.468 -19.842 1.00 97.12 176 ALA A CA 1
ATOM 1353 C C . ALA A 1 176 ? 21.292 -1.669 -20.254 1.00 97.12 176 ALA A C 1
ATOM 1355 O O . ALA A 1 176 ? 22.331 -2.243 -20.569 1.00 97.12 176 ALA A O 1
ATOM 1356 N N . GLU A 1 177 ? 21.202 -0.343 -20.218 1.00 97.25 177 GLU A N 1
ATOM 1357 C CA . GLU A 1 177 ? 22.297 0.561 -20.573 1.00 97.25 177 GLU A CA 1
ATOM 1358 C C . GLU A 1 177 ? 23.205 0.894 -19.375 1.00 97.25 177 GLU A C 1
ATOM 1360 O O . GLU A 1 177 ? 24.157 1.659 -19.521 1.00 97.25 177 GLU A O 1
ATOM 1365 N N . ASN A 1 178 ? 22.921 0.337 -18.190 1.00 95.31 178 ASN A N 1
ATOM 1366 C CA . ASN A 1 178 ? 23.632 0.605 -16.940 1.00 95.31 178 ASN A CA 1
ATOM 1367 C C . ASN A 1 178 ? 23.684 2.107 -16.577 1.00 95.31 178 ASN A C 1
ATOM 1369 O O . ASN A 1 178 ? 24.712 2.611 -16.132 1.00 95.31 178 ASN A O 1
ATOM 1373 N N . ARG A 1 179 ? 22.567 2.825 -16.786 1.00 96.44 179 ARG A N 1
ATOM 1374 C CA . ARG A 1 179 ? 22.430 4.286 -16.579 1.00 96.44 179 ARG A CA 1
ATOM 1375 C C . ARG A 1 179 ? 21.434 4.661 -15.484 1.00 96.44 179 ARG A C 1
ATOM 1377 O O . ARG A 1 179 ? 20.962 5.801 -15.414 1.00 96.44 179 ARG A O 1
ATOM 1384 N N . LEU A 1 180 ? 21.012 3.689 -14.675 1.00 96.31 180 LEU A N 1
ATOM 1385 C CA . LEU A 1 180 ? 19.911 3.868 -13.729 1.00 96.31 180 LEU A CA 1
ATOM 1386 C C . LEU A 1 180 ? 20.217 4.955 -12.693 1.00 96.31 180 LEU A C 1
ATOM 1388 O O . LEU A 1 180 ? 19.352 5.773 -12.390 1.00 96.31 180 LEU A O 1
ATOM 1392 N N . ARG A 1 181 ? 21.447 4.992 -12.161 1.00 96.50 181 ARG A N 1
ATOM 1393 C CA . ARG A 1 181 ? 21.833 5.973 -11.138 1.00 96.50 181 ARG A CA 1
ATOM 1394 C C . ARG A 1 181 ? 21.869 7.389 -11.701 1.00 96.50 181 ARG A C 1
ATOM 1396 O O . ARG A 1 181 ? 21.400 8.303 -11.021 1.00 96.50 181 ARG A O 1
ATOM 1403 N N . GLU A 1 182 ? 22.427 7.553 -12.896 1.00 96.62 182 GLU A N 1
ATOM 1404 C CA . GLU A 1 182 ? 22.587 8.827 -13.601 1.00 96.62 182 GLU A CA 1
ATOM 1405 C C . GLU A 1 182 ? 21.245 9.397 -14.062 1.00 96.62 182 GLU A C 1
ATOM 1407 O O . GLU A 1 182 ? 21.083 10.611 -14.149 1.00 96.62 182 GLU A O 1
ATOM 1412 N N . SER A 1 183 ? 20.272 8.524 -14.329 1.00 96.94 183 SER A N 1
ATOM 1413 C CA . SER A 1 183 ? 18.952 8.913 -14.835 1.00 96.94 183 SER A CA 1
ATOM 1414 C C . SER A 1 183 ? 17.954 9.291 -13.724 1.00 96.94 183 SER A C 1
ATOM 1416 O O . SER A 1 183 ? 16.834 9.723 -14.013 1.00 96.94 183 SER A O 1
ATOM 1418 N N . ILE A 1 184 ? 18.342 9.159 -12.448 1.00 97.75 184 ILE A N 1
ATOM 1419 C CA . ILE A 1 184 ? 17.546 9.611 -11.298 1.00 97.75 184 ILE A CA 1
ATOM 1420 C C . ILE A 1 184 ? 17.798 11.098 -11.045 1.00 97.75 184 ILE A C 1
ATOM 1422 O O . ILE A 1 184 ? 18.913 11.525 -10.743 1.00 97.75 184 ILE A O 1
ATOM 1426 N N . LEU A 1 185 ? 16.724 11.881 -11.072 1.00 95.56 185 LEU A N 1
ATOM 1427 C CA . LEU A 1 185 ? 16.717 13.280 -10.684 1.00 95.56 185 LEU A CA 1
ATOM 1428 C C . LEU A 1 185 ? 16.686 13.390 -9.156 1.00 95.56 185 LEU A C 1
ATOM 1430 O O . LEU A 1 185 ? 15.701 13.069 -8.493 1.00 95.56 185 LEU A O 1
ATOM 1434 N N . GLY A 1 186 ? 17.783 13.883 -8.585 1.00 94.00 186 GLY A N 1
ATOM 1435 C CA . GLY A 1 186 ? 17.893 14.146 -7.154 1.00 94.00 186 GLY A CA 1
ATOM 1436 C C . GLY A 1 186 ? 18.382 12.950 -6.333 1.00 94.00 186 GLY A C 1
ATOM 1437 O O . GLY A 1 186 ? 19.231 12.161 -6.757 1.00 94.00 186 GLY A O 1
ATOM 1438 N N . ARG A 1 187 ? 17.925 12.879 -5.078 1.00 94.62 187 ARG A N 1
ATOM 1439 C CA . ARG A 1 187 ? 18.405 11.890 -4.105 1.00 94.62 187 ARG A CA 1
ATOM 1440 C C . ARG A 1 187 ? 17.535 10.631 -4.171 1.00 94.62 187 ARG A C 1
ATOM 1442 O O . ARG A 1 187 ? 16.328 10.754 -3.972 1.00 94.62 187 ARG A O 1
ATOM 1449 N N . PRO A 1 188 ? 18.122 9.439 -4.386 1.00 95.62 188 PRO A N 1
ATOM 1450 C CA . PRO A 1 188 ? 17.383 8.189 -4.312 1.00 95.62 188 PRO A CA 1
ATOM 1451 C C . PRO A 1 188 ? 16.721 7.991 -2.952 1.00 95.62 188 PRO A C 1
ATOM 1453 O O . PRO A 1 188 ? 17.208 8.480 -1.925 1.00 95.62 188 PRO A O 1
ATOM 1456 N N . VAL A 1 189 ? 15.640 7.216 -2.945 1.00 93.62 189 VAL A N 1
ATOM 1457 C CA . VAL A 1 189 ? 15.029 6.741 -1.710 1.00 93.62 189 VAL A CA 1
ATOM 1458 C C . VAL A 1 189 ? 16.045 5.938 -0.903 1.00 93.62 189 VAL A C 1
ATOM 1460 O O . VAL A 1 189 ? 16.887 5.219 -1.435 1.00 93.62 189 VAL A O 1
ATOM 1463 N N . GLN A 1 190 ? 15.958 6.067 0.412 1.00 91.12 190 GLN A N 1
ATOM 1464 C CA . GLN A 1 190 ? 16.846 5.406 1.359 1.00 91.12 190 GLN A CA 1
ATOM 1465 C C . GLN A 1 190 ? 16.020 4.518 2.295 1.00 91.12 190 GLN A C 1
ATOM 1467 O O . GLN A 1 190 ? 14.819 4.766 2.460 1.00 91.12 190 GLN A O 1
ATOM 1472 N N . PRO A 1 191 ? 16.638 3.521 2.952 1.00 87.88 191 PRO A N 1
ATOM 1473 C CA . PRO A 1 191 ? 15.959 2.714 3.955 1.00 87.88 191 PRO A CA 1
ATOM 1474 C C . PRO A 1 191 ? 15.308 3.595 5.025 1.00 87.88 191 PRO A C 1
ATOM 1476 O O . PRO A 1 191 ? 15.857 4.630 5.409 1.00 87.88 191 PRO A O 1
ATOM 1479 N N . VAL A 1 192 ? 14.126 3.193 5.495 1.00 83.06 192 VAL A N 1
ATOM 1480 C CA . VAL A 1 192 ? 13.416 3.905 6.571 1.00 83.06 192 VAL A CA 1
ATOM 1481 C C . VAL A 1 192 ? 14.178 3.748 7.885 1.00 83.06 192 VAL A C 1
ATOM 1483 O O . VAL A 1 192 ? 14.465 4.733 8.556 1.00 83.06 192 VAL A O 1
ATOM 1486 N N . PHE A 1 193 ? 14.567 2.515 8.213 1.00 83.81 193 PHE A N 1
ATOM 1487 C CA . PHE A 1 193 ? 15.437 2.230 9.345 1.00 83.81 193 PHE A CA 1
ATOM 1488 C C . PHE A 1 193 ? 16.888 2.378 8.915 1.00 83.81 193 PHE A C 1
ATOM 1490 O O . PHE A 1 193 ? 17.336 1.732 7.968 1.00 83.81 193 PHE A O 1
ATOM 1497 N N . ARG A 1 194 ? 17.617 3.247 9.609 1.00 80.69 194 ARG A N 1
ATOM 1498 C CA . ARG A 1 194 ? 19.029 3.515 9.347 1.00 80.69 194 ARG A CA 1
ATOM 1499 C C . ARG A 1 194 ? 19.795 3.384 10.643 1.00 80.69 194 ARG A C 1
ATOM 1501 O O . ARG A 1 194 ? 19.301 3.779 11.697 1.00 80.69 194 ARG A O 1
ATOM 1508 N N . LYS A 1 195 ? 21.018 2.872 10.554 1.00 78.38 195 LYS A N 1
ATOM 1509 C CA . LYS A 1 195 ? 21.959 2.952 11.663 1.00 78.38 195 LYS A CA 1
ATOM 1510 C C . LYS A 1 195 ? 22.343 4.429 11.816 1.00 78.38 195 LYS A C 1
ATOM 1512 O O . LYS A 1 195 ? 22.955 4.996 10.917 1.00 78.38 195 LYS A O 1
ATOM 1517 N N . VAL A 1 196 ? 21.906 5.067 12.900 1.00 78.88 196 VAL A N 1
ATOM 1518 C CA . VAL A 1 196 ? 22.178 6.491 13.192 1.00 78.88 196 VAL A CA 1
ATOM 1519 C C . VAL A 1 196 ? 23.462 6.695 14.014 1.00 78.88 196 VAL A C 1
ATOM 1521 O O . VAL A 1 196 ? 23.724 7.798 14.477 1.00 78.88 196 VAL A O 1
ATOM 1524 N N . GLY A 1 197 ? 24.281 5.650 14.170 1.00 75.19 197 GLY A N 1
ATOM 1525 C CA . GLY A 1 197 ? 25.561 5.678 14.883 1.00 75.19 197 GLY A CA 1
ATOM 1526 C C . GLY A 1 197 ? 26.426 4.451 14.571 1.00 75.19 197 GLY A C 1
ATOM 1527 O O . GLY A 1 197 ? 25.924 3.461 14.028 1.00 75.19 197 GLY A O 1
ATOM 1528 N N . ALA A 1 198 ? 27.725 4.545 14.872 1.00 63.19 198 ALA A N 1
ATOM 1529 C CA . ALA A 1 198 ? 28.682 3.438 14.773 1.00 63.19 198 ALA A CA 1
ATOM 1530 C C . ALA A 1 198 ? 28.408 2.372 15.841 1.00 63.19 198 ALA A C 1
ATOM 1532 O O . ALA A 1 198 ? 28.107 2.760 16.988 1.00 63.19 198 ALA A O 1
#

Secondary structure (DSSP, 8-state):
--SS-TTHHHHHHT---SEEEE-GGGGTTSS--EEEE-HHHHTHHHHTS----TTTT-HHHHHHHHHHHHHHHHTTHHHHHHHHHHHHHHHHHHHHHHTT-TTEEEEEETTEEEEEE-TTTS-HHHHHHHHHHHHHHTT----SB----TT--HHHHHHHHHHHHHHHHHHHHHHHTT-TTTTS-SPPP--SS-----